Protein 6DQP (pdb70)

GO terms:
  GO:0005515 protein binding (F, IPI)
  GO:0009970 cellular response to sulfate starvation (P, IEP)
  GO:0008752 FMN reductase [NAD(P)H] activity (F, IDA)
  GO:0042803 protein homodimerization activity (F, IDA)
  GO:1990202 FMN reductase complex (C, IDA)
  GO:0046306 alkanesulfonate catabolic process (P, IMP)
  GO:0006974 DNA damage response (P, IEP)
  GO:0046306 alkanesulfonate catabolic process (P, IDA)

Foldseek 3Di:
DEEEEEEQEPDPPDPSVLLVLVLVVVCVVVVYHYDYYYLVQFDVCCLVVVPLVTPSLVVVLVSLQPHQEYEYEAEADPQEGDVSNVSSLVNHDQQSQANHEYAYEYEEADVSRVNHQCRCVVSVVRNVHPHYDRGHYDYPVQFPDRNPNTDGHPVSVVVSVVSSVVNVVVSD/DEEEEEEQEPDPPDLSVQLVVVLCVVCVVVVYHYHYYYLVLFDVVCLVVVPLVTPSLVVVLVRLQVHQEYEYEAEQDPLEGDPSNVSSLVNHPQQSQANHEYAYEYEEADVSRVNHQCRCVVSVVRNRHPYYDRGHYAYPVQFPPSNDHTDGDPVSVVVSVVSSVVNVVVSVD

B-factor: mean 22.51, std 12.53, range [5.86, 95.38]

Structure (mmCIF, N/CA/C/O backbone):
data_6DQP
#
_entry.id   6DQP
#
_cell.length_a   40.918
_cell.length_b   41.812
_cell.length_c   182.256
_cell.angle_alpha   90.00
_cell.angle_beta   90.00
_cell.angle_gamma   90.00
#
_symmetry.space_group_name_H-M   'P 21 21 21'
#
loop_
_entity.id
_entity.type
_entity.pdbx_description
1 polymer 'FMN reductase (NADPH)'
2 non-polymer GLYCEROL
3 water water
#
loop_
_atom_site.group_PDB
_atom_site.id
_atom_site.type_symbol
_atom_site.label_atom_id
_atom_site.label_alt_id
_atom_site.label_comp_id
_atom_site.label_asym_id
_atom_site.label_entity_id
_atom_site.label_seq_id
_atom_site.pdbx_PDB_ins_code
_atom_site.Cartn_x
_atom_site.Cartn_y
_atom_site.Cartn_z
_atom_site.occupancy
_atom_site.B_iso_or_equiv
_atom_site.auth_seq_id
_atom_site.auth_comp_id
_atom_site.auth_asym_id
_atom_site.auth_atom_id
_atom_site.pdbx_PDB_model_num
ATOM 1 N N . MET A 1 1 ? 5.374 6.784 -47.244 1.00 22.81 0 MET A N 1
ATOM 2 C CA . MET A 1 1 ? 5.835 5.639 -46.415 1.00 30.73 0 MET A CA 1
ATOM 3 C C . MET A 1 1 ? 6.318 6.175 -45.078 1.00 23.39 0 MET A C 1
ATOM 4 O O . MET A 1 1 ? 6.932 7.238 -45.033 1.00 19.54 0 MET A O 1
ATOM 20 N N . ARG A 1 2 ? 6.033 5.446 -43.994 1.00 19.28 1 ARG A N 1
ATOM 21 C CA . ARG A 1 2 ? 6.458 5.836 -42.654 1.00 18.95 1 ARG A CA 1
ATOM 22 C C . ARG A 1 2 ? 7.247 4.699 -42.009 1.00 14.49 1 ARG A C 1
ATOM 23 O O . ARG A 1 2 ? 6.843 3.535 -42.075 1.00 14.79 1 ARG A O 1
ATOM 44 N N . VAL A 1 3 ? 8.360 5.057 -41.366 1.00 16.02 2 VAL A N 1
ATOM 45 C CA . VAL A 1 3 ? 9.237 4.095 -40.702 1.00 14.63 2 VAL A CA 1
ATOM 46 C C . VAL A 1 3 ? 9.512 4.575 -39.277 1.00 13.02 2 VAL A C 1
ATOM 47 O O . VAL A 1 3 ? 9.766 5.764 -39.039 1.00 13.52 2 VAL A O 1
ATOM 60 N N . ILE A 1 4 ? 9.466 3.640 -38.330 1.00 11.98 3 ILE A N 1
ATOM 61 C CA . ILE A 1 4 ? 9.907 3.872 -36.969 1.00 12.33 3 ILE A CA 1
ATOM 62 C C . ILE A 1 4 ? 11.323 3.344 -36.842 1.00 11.67 3 ILE A C 1
ATOM 63 O O . ILE A 1 4 ? 11.597 2.221 -37.274 1.00 11.86 3 ILE A O 1
ATOM 79 N N . THR A 1 5 ? 12.211 4.112 -36.225 1.00 12.07 4 THR A N 1
ATOM 80 C CA . THR A 1 5 ? 13.494 3.575 -35.785 1.00 11.37 4 THR A CA 1
ATOM 81 C C . THR A 1 5 ? 13.511 3.516 -34.262 1.00 11.21 4 THR A C 1
ATOM 82 O O . THR A 1 5 ? 13.000 4.415 -33.590 1.00 11.80 4 THR A O 1
ATOM 93 N N . LEU A 1 6 ? 14.087 2.442 -33.718 1.00 10.13 5 LEU A N 1
ATOM 94 C CA . LEU A 1 6 ? 14.058 2.202 -32.280 1.00 11.38 5 LEU A CA 1
ATOM 95 C C . LEU A 1 6 ? 15.432 1.722 -31.849 1.00 10.75 5 LEU A C 1
ATOM 96 O O . LEU A 1 6 ? 15.861 0.621 -32.224 1.00 10.18 5 LEU A O 1
ATOM 112 N N . ALA A 1 7 ? 16.106 2.545 -31.070 1.00 9.21 6 ALA A N 1
ATOM 113 C CA . ALA A 1 7 ? 17.375 2.186 -30.457 1.00 10.52 6 ALA A CA 1
ATOM 114 C C . ALA A 1 7 ? 17.108 1.457 -29.148 1.00 11.22 6 ALA A C 1
ATOM 115 O O . ALA A 1 7 ? 16.375 1.953 -28.288 1.00 14.14 6 ALA A O 1
ATOM 122 N N . GLY A 1 8 ? 17.748 0.306 -28.985 1.00 11.22 7 GLY A N 1
ATOM 123 C CA . GLY A 1 8 ? 17.534 -0.574 -27.837 1.00 11.62 7 GLY A CA 1
ATOM 124 C C . GLY A 1 8 ? 18.715 -0.643 -26.887 1.00 10.68 7 GLY A C 1
ATOM 125 O O . GLY A 1 8 ? 18.825 -1.560 -26.055 1.00 14.78 7 GLY A O 1
ATOM 129 N N . SER A 1 9 ? 19.576 0.325 -26.925 1.00 10.24 8 SER A N 1
ATOM 130 C CA A SER A 1 9 ? 20.709 0.336 -26.014 0.34 10.42 8 SER A CA 1
ATOM 131 C CA B SER A 1 9 ? 20.710 0.338 -26.012 0.66 10.42 8 SER A CA 1
ATOM 132 C C . SER A 1 9 ? 20.342 1.000 -24.692 1.00 11.16 8 SER A C 1
ATOM 133 O O . SER A 1 9 ? 19.588 1.974 -24.666 1.00 11.82 8 SER A O 1
ATOM 146 N N . PRO A 1 10 ? 20.905 0.510 -23.588 1.00 12.01 9 PRO A N 1
ATOM 147 C CA . PRO A 1 10 ? 20.720 1.202 -22.304 1.00 12.72 9 PRO A CA 1
ATOM 148 C C . PRO A 1 10 ? 21.325 2.583 -22.266 1.00 15.06 9 PRO A C 1
ATOM 149 O O . PRO A 1 10 ? 20.951 3.373 -21.391 1.00 15.71 9 PRO A O 1
ATOM 160 N N . ARG A 1 11 ? 22.309 2.873 -23.116 1.00 14.38 10 ARG A N 1
ATOM 161 C CA . ARG A 1 11 ? 22.984 4.160 -23.113 1.00 18.18 10 ARG A CA 1
ATOM 162 C C . ARG A 1 11 ? 22.643 4.950 -24.364 1.00 19.25 10 ARG A C 1
ATOM 163 O O . ARG A 1 11 ? 22.300 4.378 -25.400 1.00 16.86 10 ARG A O 1
ATOM 184 N N . PHE A 1 12 ? 22.740 6.277 -24.258 1.00 18.58 11 PHE A N 1
ATOM 185 C CA . PHE A 1 12 ? 22.574 7.149 -25.419 1.00 17.26 11 PHE A CA 1
ATOM 186 C C . 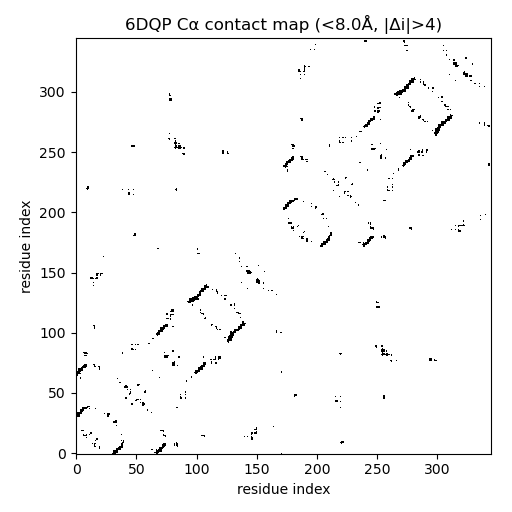PHE A 1 12 ? 23.645 8.222 -25.312 1.00 23.03 11 PHE A C 1
ATOM 187 O O . PHE A 1 12 ? 23.799 8.829 -24.239 1.00 23.36 11 PHE A O 1
ATOM 204 N N . PRO A 1 13 ? 24.415 8.478 -26.382 1.00 21.71 12 PRO A N 1
ATOM 205 C CA . PRO A 1 13 ? 24.393 7.772 -27.659 1.00 19.74 12 PRO A CA 1
ATOM 206 C C . PRO A 1 13 ? 24.991 6.382 -27.528 1.00 18.67 12 PRO A C 1
ATOM 207 O O . PRO A 1 13 ? 25.619 6.040 -26.526 1.00 16.93 12 PRO A O 1
ATOM 218 N N . SER A 1 14 ? 24.780 5.578 -28.563 1.00 13.67 13 SER A N 1
ATOM 219 C CA . SER A 1 14 ? 25.227 4.198 -28.594 1.00 14.93 13 SER A CA 1
ATOM 220 C C . SER A 1 14 ? 25.604 3.848 -30.020 1.00 16.31 13 SER A C 1
ATOM 221 O O . SER A 1 14 ? 25.257 4.557 -30.965 1.00 14.18 13 SER A O 1
ATOM 229 N N . ARG A 1 15 ? 26.267 2.708 -30.175 1.00 15.18 14 ARG A N 1
ATOM 230 C CA . ARG A 1 15 ? 26.494 2.211 -31.522 1.00 13.07 14 ARG A CA 1
ATOM 231 C C . ARG A 1 15 ? 25.168 1.956 -32.227 1.00 17.02 14 ARG A C 1
ATOM 232 O O . ARG A 1 15 ? 25.017 2.289 -33.407 1.00 16.23 14 ARG A O 1
ATOM 253 N N . SER A 1 16 ? 24.172 1.413 -31.508 1.00 14.81 15 SER A N 1
ATOM 254 C CA . SER A 1 16 ? 22.842 1.236 -32.090 1.00 13.91 15 SER A CA 1
ATOM 255 C C . SER A 1 16 ? 22.259 2.546 -32.597 1.00 16.29 15 SER A C 1
ATOM 256 O O . SER A 1 16 ? 21.697 2.596 -33.700 1.00 15.10 15 SER A O 1
ATOM 264 N N . SER A 1 17 ? 22.274 3.595 -31.767 1.00 14.52 16 SER A N 1
ATOM 265 C CA . SER A 1 17 ? 21.662 4.844 -32.203 1.00 16.28 16 SER A CA 1
ATOM 266 C C . SER A 1 17 ? 22.390 5.397 -33.420 1.00 16.50 16 SER A C 1
ATOM 267 O O . SER A 1 17 ? 21.762 6.030 -34.271 1.00 17.14 16 SER A O 1
ATOM 275 N N . SER A 1 18 ? 23.700 5.146 -33.531 1.00 14.71 17 SER A N 1
ATOM 276 C CA . SER A 1 18 ? 24.454 5.647 -34.673 1.00 13.71 17 SER A CA 1
ATOM 277 C C . SER A 1 18 ? 24.051 4.933 -35.955 1.00 13.92 17 SER A C 1
ATOM 278 O O . SER A 1 18 ? 23.917 5.562 -37.009 1.00 15.26 17 SER A O 1
ATOM 286 N N . LEU A 1 19 ? 23.844 3.624 -35.891 1.00 12.93 18 LEU A N 1
ATOM 287 C CA . LEU A 1 19 ? 23.334 2.885 -37.049 1.00 11.78 18 LEU A CA 1
ATOM 288 C C . LEU A 1 19 ? 22.008 3.472 -37.513 1.00 12.65 18 LEU A C 1
ATOM 289 O O . LEU A 1 19 ? 21.736 3.584 -38.722 1.00 12.24 18 LEU A O 1
ATOM 305 N N . LEU A 1 20 ? 21.129 3.786 -36.559 1.00 12.42 19 LEU A N 1
ATOM 306 C CA . LEU A 1 20 ? 19.807 4.282 -36.901 1.00 10.63 19 LEU A CA 1
ATOM 307 C C . LEU A 1 20 ? 19.852 5.723 -37.396 1.00 12.68 19 LEU A C 1
ATOM 308 O O . LEU A 1 20 ? 19.013 6.090 -38.219 1.00 14.51 19 LEU A O 1
ATOM 324 N N . GLU A 1 21 ? 20.813 6.526 -36.924 1.00 12.15 20 GLU A N 1
ATOM 325 C CA . GLU A 1 21 ? 20.969 7.868 -37.478 1.00 13.58 20 GLU A CA 1
ATOM 326 C C . GLU A 1 21 ? 21.415 7.794 -38.930 1.00 13.48 20 GLU A C 1
ATOM 327 O O . GLU A 1 21 ? 20.909 8.541 -39.777 1.00 14.93 20 GLU A O 1
ATOM 339 N N . TYR A 1 22 ? 22.344 6.883 -39.236 1.00 14.68 21 TYR A N 1
ATOM 340 C CA . TYR A 1 22 ? 22.721 6.647 -40.630 1.00 16.78 21 TYR A CA 1
ATOM 341 C C . TYR A 1 22 ? 21.501 6.266 -41.458 1.00 13.32 21 TYR A C 1
ATOM 342 O O . TYR A 1 22 ? 21.289 6.779 -42.564 1.00 13.72 21 TYR A O 1
ATOM 360 N N . ALA A 1 23 ? 20.665 5.374 -40.927 1.00 12.89 22 ALA A N 1
ATOM 361 C CA . ALA A 1 23 ? 19.471 4.968 -41.651 1.00 11.68 22 ALA A CA 1
ATOM 362 C C . ALA A 1 23 ? 18.539 6.155 -41.858 1.00 13.11 22 ALA A C 1
ATOM 363 O O . ALA A 1 23 ? 17.889 6.263 -42.897 1.00 12.22 22 ALA A O 1
ATOM 370 N N . ARG A 1 24 ? 18.426 7.021 -40.854 1.00 12.89 23 ARG A N 1
ATOM 371 C CA . ARG A 1 24 ? 17.564 8.195 -40.961 1.00 12.90 23 ARG A CA 1
ATOM 372 C C . ARG A 1 24 ? 18.047 9.154 -42.040 1.00 13.98 23 ARG A C 1
ATOM 373 O O . ARG A 1 24 ? 17.229 9.714 -42.779 1.00 17.91 23 ARG A O 1
ATOM 394 N N . GLU A 1 25 ? 19.361 9.353 -42.151 1.00 12.67 24 GLU A N 1
ATOM 395 C CA . GLU A 1 25 ? 19.886 10.177 -43.245 1.00 14.78 24 GLU A CA 1
ATOM 396 C C . GLU A 1 25 ? 19.430 9.635 -44.599 1.00 12.62 24 GLU A C 1
ATOM 397 O O . GLU A 1 25 ? 18.972 10.384 -45.476 1.00 15.96 24 GLU A O 1
ATOM 409 N N . LYS A 1 26 ? 19.569 8.325 -44.807 1.00 12.17 25 LYS A N 1
ATOM 410 C CA . LYS A 1 26 ? 19.177 7.715 -46.074 1.00 10.97 25 LYS A CA 1
ATOM 411 C C . LYS A 1 26 ? 17.686 7.866 -46.332 1.00 14.57 25 LYS A C 1
ATOM 412 O O . LYS A 1 26 ? 17.255 8.202 -47.440 1.00 14.79 25 LYS A O 1
ATOM 431 N N . LEU A 1 27 ? 16.864 7.543 -45.323 1.00 15.73 26 LEU A N 1
ATOM 432 C CA . LEU A 1 27 ? 15.421 7.610 -45.481 1.00 15.74 26 LEU A CA 1
ATOM 433 C C . LEU A 1 27 ? 14.930 9.045 -45.658 1.00 14.02 26 LEU A C 1
ATOM 434 O O . LEU A 1 27 ? 13.970 9.281 -46.409 1.00 18.88 26 LEU A O 1
ATOM 450 N N . ASN A 1 28 ? 15.581 10.013 -45.009 1.00 15.34 27 ASN A N 1
ATOM 451 C CA . ASN A 1 28 ? 15.290 11.414 -45.286 1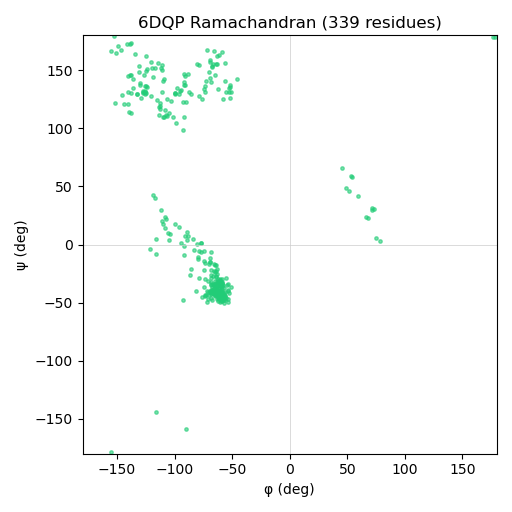.00 16.22 27 ASN A CA 1
ATOM 452 C C . ASN A 1 28 ? 15.466 11.707 -46.769 1.00 16.94 27 ASN A C 1
ATOM 453 O O . ASN A 1 28 ? 14.614 12.345 -47.396 1.00 18.43 27 ASN A O 1
ATOM 464 N N . GLY A 1 29 ? 16.543 11.203 -47.351 1.00 16.16 28 GLY A N 1
ATOM 465 C CA . GLY A 1 29 ? 16.791 11.441 -48.759 1.00 16.86 28 GLY A CA 1
ATOM 466 C C . GLY A 1 29 ? 15.757 10.808 -49.666 1.00 22.68 28 GLY A C 1
ATOM 467 O O . GLY A 1 29 ? 15.476 11.329 -50.749 1.00 15.03 28 GLY A O 1
ATOM 471 N N . LEU A 1 30 ? 15.190 9.669 -49.257 1.00 16.28 29 LEU A N 1
ATOM 472 C CA . LEU A 1 30 ? 14.202 8.943 -50.048 1.00 23.31 29 LEU A CA 1
ATOM 473 C C . LEU A 1 30 ? 12.771 9.402 -49.787 1.00 25.38 29 LEU A C 1
ATOM 474 O O . LEU A 1 30 ? 11.829 8.767 -50.276 1.00 16.99 29 LEU A O 1
ATOM 490 N N . ASP A 1 31 ? 12.587 10.477 -49.020 1.00 14.96 30 ASP A N 1
ATOM 491 C CA . ASP A 1 31 ? 11.271 11.022 -48.688 1.00 30.81 30 ASP A CA 1
ATOM 492 C C . ASP A 1 31 ? 10.404 9.990 -47.972 1.00 27.78 30 ASP A C 1
ATOM 493 O O . ASP A 1 31 ? 9.213 9.871 -48.232 1.00 24.91 30 ASP A O 1
ATOM 502 N N . VAL A 1 32 ? 11.009 9.245 -47.054 1.00 22.52 31 VAL A N 1
ATOM 503 C CA . VAL A 1 32 ? 10.287 8.385 -46.119 1.00 24.59 31 VAL A CA 1
ATOM 504 C C . VAL A 1 32 ? 10.188 9.125 -44.796 1.00 20.16 31 VAL A C 1
ATOM 505 O O . VAL A 1 32 ? 11.200 9.623 -44.292 1.00 19.29 31 VAL A O 1
ATOM 518 N N . GLU A 1 33 ? 8.985 9.188 -44.227 1.00 19.13 32 GLU A N 1
ATOM 519 C CA . GLU A 1 33 ? 8.799 9.835 -42.931 1.00 22.94 32 GLU A CA 1
ATOM 520 C C . GLU A 1 33 ? 9.361 8.941 -41.833 1.00 15.06 32 GLU A C 1
ATOM 521 O O . GLU A 1 33 ? 9.039 7.750 -41.781 1.00 17.66 32 GLU A O 1
ATOM 533 N N . VAL A 1 34 ? 10.172 9.506 -40.942 1.00 17.69 33 VAL A N 1
ATOM 534 C CA . VAL A 1 34 ? 10.834 8.712 -39.915 1.00 16.89 33 VAL A CA 1
ATOM 535 C C . VAL A 1 34 ? 10.512 9.273 -38.535 1.00 17.90 33 VAL A C 1
ATOM 536 O O . VAL A 1 34 ? 10.672 10.471 -38.283 1.00 20.16 33 VAL A O 1
ATOM 549 N N . TYR A 1 35 ? 10.091 8.389 -37.644 1.00 17.22 34 TYR A N 1
ATOM 550 C CA . TYR A 1 35 ? 9.881 8.688 -36.240 1.00 16.06 34 TYR A CA 1
ATOM 551 C C . TYR A 1 35 ? 10.915 7.901 -35.457 1.00 16.00 34 TYR A C 1
ATOM 552 O O . TYR A 1 35 ? 10.942 6.666 -35.545 1.00 16.00 34 TYR A O 1
ATOM 570 N N . HIS A 1 36 ? 11.780 8.601 -34.736 1.00 14.67 35 HIS A N 1
ATOM 571 C CA . HIS A 1 36 ? 12.922 7.978 -34.086 1.00 14.12 35 HIS A CA 1
ATOM 572 C C . HIS A 1 36 ? 12.764 7.989 -32.578 1.00 17.15 35 HIS A C 1
ATOM 573 O O . HIS A 1 36 ? 12.458 9.022 -31.981 1.00 16.29 35 HIS A O 1
ATOM 587 N N . TRP A 1 37 ? 12.989 6.828 -31.983 1.00 10.41 36 TRP A N 1
ATOM 588 C CA . TRP A 1 37 ? 12.795 6.564 -30.566 1.00 12.86 36 TRP A CA 1
ATOM 589 C C . TRP A 1 37 ? 14.029 5.888 -30.002 1.00 11.95 36 TRP A C 1
ATOM 590 O O . TRP A 1 37 ? 14.696 5.085 -30.674 1.00 11.80 36 TRP A O 1
ATOM 611 N N . ASN A 1 38 ? 14.289 6.169 -28.735 1.00 11.92 37 ASN A N 1
ATOM 612 C CA . ASN A 1 38 ? 15.263 5.405 -27.984 1.00 12.19 37 ASN A CA 1
ATOM 613 C C . ASN A 1 38 ? 14.714 5.149 -26.590 1.00 12.52 37 ASN A C 1
ATOM 614 O O . ASN A 1 38 ? 13.643 5.629 -26.224 1.00 11.36 37 ASN A O 1
ATOM 625 N N . LEU A 1 39 ? 15.430 4.335 -25.810 1.00 12.15 38 LEU A N 1
ATOM 626 C CA . LEU A 1 39 ? 14.879 3.933 -24.516 1.00 14.52 38 LEU A CA 1
ATOM 627 C C . LEU A 1 39 ? 14.924 5.069 -23.509 1.00 12.78 38 LEU A C 1
ATOM 628 O O . LEU A 1 39 ? 14.210 5.030 -22.490 1.00 14.53 38 LEU A O 1
ATOM 644 N N . GLN A 1 40 ? 15.706 6.102 -23.785 1.00 12.10 39 GLN A N 1
ATOM 645 C CA . GLN A 1 40 ? 15.788 7.269 -22.925 1.00 12.33 39 GLN A CA 1
ATOM 646 C C . GLN A 1 40 ? 14.574 8.174 -23.121 1.00 14.24 39 GLN A C 1
ATOM 647 O O . GLN A 1 40 ? 14.366 9.107 -22.344 1.00 16.29 39 GLN A O 1
ATOM 661 N N . ASN A 1 41 ? 13.720 7.856 -24.105 1.00 12.06 40 ASN A N 1
ATOM 662 C CA . ASN A 1 41 ? 12.459 8.555 -24.294 1.00 13.11 40 ASN A CA 1
ATOM 663 C C . ASN A 1 41 ? 11.324 8.047 -23.401 1.00 14.84 40 ASN A C 1
ATOM 664 O O . ASN A 1 41 ? 10.227 8.636 -23.404 1.00 19.17 40 ASN A O 1
ATOM 675 N N . PHE A 1 42 ? 11.541 6.991 -22.629 1.00 13.34 41 PHE A N 1
ATOM 676 C CA . PHE A 1 42 ? 10.512 6.417 -21.785 1.00 12.42 41 PHE A CA 1
ATOM 677 C C . PHE A 1 42 ? 10.901 6.601 -20.325 1.00 13.86 41 PHE A C 1
ATOM 678 O O . PHE A 1 42 ? 12.076 6.742 -19.991 1.00 15.80 41 PHE A O 1
ATOM 695 N N . ALA A 1 43 ? 9.907 6.588 -19.454 1.00 13.30 42 ALA A N 1
ATOM 696 C CA . ALA A 1 43 ? 10.197 6.528 -18.026 1.00 12.33 42 ALA A CA 1
ATOM 697 C C . ALA A 1 43 ? 10.602 5.110 -17.666 1.00 11.52 42 ALA A C 1
ATOM 698 O O . ALA A 1 43 ? 9.841 4.163 -17.944 1.00 13.56 42 ALA A O 1
ATOM 705 N N . PRO A 1 44 ? 11.763 4.896 -17.051 1.00 13.45 43 PRO A N 1
ATOM 706 C CA . PRO A 1 44 ? 12.179 3.516 -16.763 1.00 11.40 43 PRO A CA 1
ATOM 707 C C . PRO A 1 44 ? 11.218 2.769 -15.847 1.00 13.55 43 PRO A C 1
ATOM 708 O O . PRO A 1 44 ? 11.091 1.527 -15.947 1.00 13.17 43 PRO A O 1
ATOM 719 N N . GLU A 1 45 ? 10.537 3.477 -14.947 1.00 14.49 44 GLU A N 1
ATOM 720 C CA . GLU A 1 45 ? 9.593 2.821 -14.058 1.00 13.04 44 GLU A CA 1
ATOM 721 C C . GLU A 1 45 ? 8.440 2.230 -14.853 1.00 16.54 44 GLU A C 1
ATOM 722 O O . GLU A 1 45 ? 7.940 1.149 -14.537 1.00 15.82 44 GLU A O 1
ATOM 734 N N . ASP A 1 46 ? 8.007 2.915 -15.895 1.00 14.39 45 ASP A N 1
ATOM 735 C CA . ASP A 1 46 ? 6.923 2.369 -16.693 1.00 14.36 45 ASP A CA 1
ATOM 736 C C . ASP A 1 46 ? 7.351 1.107 -17.435 1.00 13.45 45 ASP A C 1
ATOM 737 O O . ASP A 1 46 ? 6.537 0.198 -17.622 1.00 15.15 45 ASP A O 1
ATOM 746 N N . LEU A 1 47 ? 8.604 1.043 -17.909 1.00 10.88 46 LEU A N 1
ATOM 747 C CA . LEU A 1 47 ? 9.033 -0.137 -18.651 1.00 13.31 46 LEU A CA 1
ATOM 748 C C . LEU A 1 47 ? 9.298 -1.301 -17.709 1.00 14.69 46 LEU A C 1
ATOM 749 O O . LEU A 1 47 ? 8.863 -2.429 -17.966 1.00 14.44 46 LEU A O 1
ATOM 765 N N . LEU A 1 48 ? 10.003 -1.056 -16.606 1.00 11.78 47 LEU A N 1
ATOM 766 C CA . LEU A 1 48 ? 10.352 -2.162 -15.718 1.00 12.71 47 LEU A CA 1
ATOM 767 C C . LEU A 1 48 ? 9.154 -2.705 -14.959 1.00 17.21 47 LEU A C 1
ATOM 768 O O . LEU A 1 48 ? 9.137 -3.903 -14.640 1.00 15.80 47 LEU A O 1
ATOM 784 N N . TYR A 1 49 ? 8.165 -1.872 -14.645 1.00 13.59 48 TYR A N 1
ATOM 785 C CA . TYR A 1 49 ? 7.019 -2.303 -13.859 1.00 14.86 48 TYR A CA 1
ATOM 786 C C . TYR A 1 49 ? 5.752 -2.399 -14.710 1.00 13.98 48 TYR A C 1
ATOM 787 O O . TYR A 1 49 ? 4.651 -2.578 -14.168 1.00 18.87 48 TYR A O 1
ATOM 805 N N . ALA A 1 50 ? 5.914 -2.377 -16.034 1.00 13.61 49 ALA A N 1
ATOM 806 C CA . ALA A 1 50 ? 4.861 -2.669 -17.015 1.00 17.19 49 ALA A CA 1
ATOM 807 C C . ALA A 1 50 ? 3.617 -1.813 -16.782 1.00 22.34 49 ALA A C 1
ATOM 808 O O . ALA A 1 50 ? 2.506 -2.306 -16.560 1.00 22.82 49 ALA A O 1
ATOM 815 N N . ARG A 1 51 ? 3.826 -0.502 -16.842 1.00 21.20 50 ARG A N 1
ATOM 816 C CA . ARG A 1 51 ? 2.770 0.496 -16.624 1.00 24.84 50 ARG A CA 1
ATOM 817 C C . ARG A 1 51 ? 2.281 0.944 -17.998 1.00 31.91 50 ARG A C 1
ATOM 818 O O . ARG A 1 51 ? 2.970 1.686 -18.704 1.00 29.37 50 ARG A O 1
ATOM 839 N N . PHE A 1 52 ? 1.100 0.451 -18.382 1.00 37.17 51 PHE A N 1
ATOM 840 C CA . PHE A 1 52 ? 0.557 0.619 -19.723 1.00 34.01 51 PHE A CA 1
ATOM 841 C C . PHE A 1 52 ? -0.078 1.981 -19.943 1.00 38.83 51 PHE A C 1
ATOM 842 O O . PHE A 1 52 ? -0.361 2.329 -21.095 1.00 39.17 51 PHE A O 1
ATOM 859 N N . ASP A 1 53 ? -0.307 2.750 -18.882 1.00 43.56 52 ASP A N 1
ATOM 860 C CA . ASP A 1 53 ? -0.761 4.128 -19.008 1.00 45.69 52 ASP A CA 1
ATOM 861 C C . ASP A 1 53 ? 0.364 5.072 -19.391 1.00 46.90 52 ASP A C 1
ATOM 862 O O . ASP A 1 53 ? 0.134 6.280 -19.497 1.00 41.70 52 ASP A O 1
ATOM 871 N N . SER A 1 54 ? 1.565 4.551 -19.592 1.00 43.48 53 SER A N 1
ATOM 872 C CA . SER A 1 54 ? 2.705 5.391 -19.907 1.00 33.98 53 SER A CA 1
ATOM 873 C C . SER A 1 54 ? 2.368 6.300 -21.085 1.00 34.07 53 SER A C 1
ATOM 874 O O . SER A 1 54 ? 1.961 5.801 -22.139 1.00 27.94 53 SER A O 1
ATOM 882 N N . PRO A 1 55 ? 2.532 7.624 -20.955 1.00 26.46 54 PRO A N 1
ATOM 883 C CA . PRO A 1 55 ? 2.235 8.501 -22.103 1.00 29.26 54 PRO A CA 1
ATOM 884 C C . PRO A 1 55 ? 3.142 8.265 -23.296 1.00 30.40 54 PRO A C 1
ATOM 885 O O . PRO A 1 55 ? 2.682 8.308 -24.449 1.00 26.50 54 PRO A O 1
ATOM 896 N N . ALA A 1 56 ? 4.444 8.100 -23.047 1.00 27.66 55 ALA A N 1
ATOM 897 C CA . ALA A 1 56 ? 5.381 7.859 -24.136 1.00 24.46 55 ALA A CA 1
ATOM 898 C C . ALA A 1 56 ? 5.047 6.562 -24.842 1.00 22.95 55 ALA A C 1
ATOM 899 O O . ALA A 1 56 ? 5.190 6.461 -26.068 1.00 19.66 55 ALA A O 1
ATOM 906 N N . LEU A 1 57 ? 4.624 5.545 -24.078 1.00 22.32 56 LEU A N 1
ATOM 907 C CA . LEU A 1 57 ? 4.195 4.288 -24.681 1.00 19.43 56 LEU A CA 1
ATOM 908 C C . LEU A 1 57 ? 2.994 4.515 -25.581 1.00 22.50 56 LEU A C 1
ATOM 909 O O . LEU A 1 57 ? 2.921 3.971 -26.687 1.00 19.84 56 LEU A O 1
ATOM 925 N N . LYS A 1 58 ? 2.050 5.345 -25.143 1.00 22.71 57 LYS A N 1
ATOM 926 C CA . LYS A 1 58 ? 0.878 5.580 -25.972 1.00 21.16 57 LYS A CA 1
ATOM 927 C C . LYS A 1 58 ? 1.287 6.221 -27.291 1.00 20.93 57 LYS A C 1
ATOM 928 O O . LYS A 1 58 ? 0.858 5.782 -28.362 1.00 22.00 57 LYS A O 1
ATOM 947 N N . THR A 1 59 ? 2.147 7.246 -27.232 1.00 20.67 58 THR A N 1
ATOM 948 C CA . THR A 1 59 ? 2.591 7.928 -28.441 1.00 18.98 58 THR A CA 1
ATOM 949 C C . THR A 1 59 ? 3.371 6.983 -29.345 1.00 18.78 58 THR A C 1
ATOM 950 O O . THR A 1 59 ? 3.173 6.962 -30.562 1.00 18.07 58 THR A O 1
ATOM 961 N N . PHE A 1 60 ? 4.257 6.185 -28.763 1.00 16.27 59 PHE A N 1
ATOM 962 C CA . PHE A 1 60 ? 5.044 5.266 -29.572 1.00 15.38 59 PHE A CA 1
ATOM 963 C C . PHE A 1 60 ? 4.144 4.262 -30.267 1.00 16.40 59 PHE A C 1
ATOM 964 O O . PHE A 1 60 ? 4.310 3.985 -31.460 1.00 16.28 59 PHE A O 1
ATOM 981 N N . THR A 1 61 ? 3.174 3.703 -29.535 1.00 16.94 60 THR A N 1
ATOM 982 C CA A THR A 1 61 ? 2.290 2.701 -30.122 0.61 18.62 60 THR A CA 1
ATOM 983 C CA B THR A 1 61 ? 2.288 2.701 -30.119 0.39 18.62 60 THR A CA 1
ATOM 984 C C . THR A 1 61 ? 1.439 3.305 -31.234 1.00 18.33 60 THR A C 1
ATOM 985 O O . THR A 1 61 ? 1.198 2.658 -32.261 1.00 22.64 60 THR A O 1
ATOM 1004 N N . GLU A 1 62 ? 0.988 4.553 -31.059 1.00 19.15 61 GLU A N 1
ATOM 1005 C CA . GLU A 1 62 ? 0.211 5.213 -32.107 1.00 21.54 61 GLU A CA 1
ATOM 1006 C C . GLU A 1 62 ? 1.056 5.487 -33.343 1.00 26.20 61 GLU A C 1
ATOM 1007 O O . GLU A 1 62 ? 0.570 5.356 -34.473 1.00 22.98 61 GLU A O 1
ATOM 1019 N N . GLN A 1 63 ? 2.315 5.888 -33.154 1.00 17.97 62 GLN A N 1
ATOM 1020 C CA . GLN A 1 63 ? 3.201 6.096 -34.298 1.00 18.08 62 GLN A CA 1
ATOM 1021 C C . GLN A 1 63 ? 3.537 4.778 -34.984 1.00 19.95 62 GLN A C 1
ATOM 1022 O O . GLN A 1 63 ? 3.575 4.709 -36.222 1.00 20.70 62 GLN A O 1
ATOM 1036 N N . LEU A 1 64 ? 3.773 3.728 -34.203 1.00 17.19 63 LEU A N 1
ATOM 1037 C CA . LEU A 1 64 ? 4.042 2.412 -34.767 1.00 19.14 63 LEU A CA 1
ATOM 1038 C C . LEU A 1 64 ? 2.846 1.902 -35.558 1.00 21.75 63 LEU A C 1
ATOM 1039 O O . LEU A 1 64 ? 3.003 1.287 -36.625 1.00 21.10 63 LEU A O 1
ATOM 1055 N N . GLN A 1 65 ? 1.637 2.144 -35.043 1.00 21.38 64 GLN A N 1
ATOM 1056 C CA . GLN A 1 65 ? 0.426 1.720 -35.739 1.00 22.30 64 GLN A CA 1
ATOM 1057 C C . GLN A 1 65 ? 0.385 2.236 -37.170 1.00 21.83 64 GLN A C 1
ATOM 1058 O O . GLN A 1 65 ? -0.048 1.522 -38.080 1.00 26.21 64 GLN A O 1
ATOM 1072 N N . GLN A 1 66 ? 0.806 3.474 -37.393 1.00 20.52 65 GLN A N 1
ATOM 1073 C CA . GLN A 1 66 ? 0.746 4.068 -38.720 1.00 25.34 65 GLN A CA 1
ATOM 1074 C C . GLN A 1 66 ? 1.999 3.812 -39.545 1.00 23.16 65 GLN A C 1
ATOM 1075 O O . GLN A 1 66 ? 2.098 4.304 -40.676 1.00 23.37 65 GLN A O 1
ATOM 1089 N N . ALA A 1 67 ? 2.941 3.040 -39.031 1.00 20.68 66 ALA A N 1
ATOM 1090 C CA . ALA A 1 67 ? 4.203 2.827 -39.718 1.00 16.94 66 ALA A CA 1
ATOM 1091 C C . ALA A 1 67 ? 4.138 1.621 -40.623 1.00 16.95 66 ALA A C 1
ATOM 1092 O O . ALA A 1 67 ? 3.506 0.613 -40.306 1.00 21.08 66 ALA A O 1
ATOM 1099 N N . ASP A 1 68 ? 4.830 1.727 -41.745 1.00 16.42 67 ASP A N 1
ATOM 1100 C CA . ASP A 1 68 ? 4.982 0.617 -42.658 1.00 15.47 67 ASP A CA 1
ATOM 1101 C C . ASP A 1 68 ? 6.147 -0.282 -42.301 1.00 16.36 67 ASP A C 1
ATOM 1102 O O . ASP A 1 68 ? 6.139 -1.466 -42.646 1.00 16.58 67 ASP A O 1
ATOM 1111 N N . GLY A 1 69 ? 7.154 0.259 -41.626 1.00 14.79 68 GLY A N 1
ATOM 1112 C CA . GLY A 1 69 ? 8.294 -0.553 -41.253 1.00 13.08 68 GLY A CA 1
ATOM 1113 C C . GLY A 1 69 ? 8.939 -0.064 -39.984 1.00 10.82 68 GLY A C 1
ATOM 1114 O O . GLY A 1 69 ? 8.650 1.033 -39.486 1.00 12.84 68 GLY A O 1
ATOM 1118 N N . LEU A 1 70 ? 9.768 -0.949 -39.435 1.00 11.24 69 LEU A N 1
ATOM 1119 C CA . LEU A 1 70 ? 10.488 -0.761 -38.183 1.00 9.86 69 LEU A CA 1
ATOM 1120 C C . LEU A 1 70 ? 11.934 -1.150 -38.419 1.00 10.60 69 LEU A C 1
ATOM 1121 O O . LEU A 1 70 ? 12.206 -2.233 -38.953 1.00 12.96 69 LEU A O 1
ATOM 1137 N N . ILE A 1 71 ? 12.865 -0.275 -38.033 1.00 11.11 70 ILE A N 1
ATOM 1138 C CA . ILE A 1 71 ? 14.274 -0.626 -37.954 1.00 10.70 70 ILE A CA 1
ATOM 1139 C C . ILE A 1 71 ? 14.619 -0.597 -36.475 1.00 9.25 70 ILE A C 1
ATOM 1140 O O . ILE A 1 71 ? 14.422 0.422 -35.816 1.00 10.54 70 ILE A O 1
ATOM 1156 N N . VAL A 1 72 ? 15.090 -1.706 -35.946 1.00 10.19 71 VAL A N 1
ATOM 1157 C CA . VAL A 1 72 ? 15.342 -1.821 -34.514 1.00 9.94 71 VAL A CA 1
ATOM 1158 C C . VAL A 1 72 ? 16.763 -2.300 -34.316 1.00 10.65 71 VAL A C 1
ATOM 1159 O O . VAL A 1 72 ? 17.208 -3.226 -35.007 1.00 12.08 71 VAL A O 1
ATOM 1172 N N . ALA A 1 73 ? 17.505 -1.608 -33.458 1.00 10.32 72 ALA A N 1
ATOM 1173 C CA . ALA A 1 73 ? 18.911 -1.905 -33.217 1.00 11.40 72 ALA A CA 1
ATOM 1174 C C . ALA A 1 73 ? 19.149 -2.155 -31.745 1.00 10.83 72 ALA A C 1
ATOM 1175 O O . ALA A 1 73 ? 18.642 -1.406 -30.910 1.00 13.75 72 ALA A O 1
ATOM 1182 N N . THR A 1 74 ? 19.912 -3.201 -31.435 1.00 11.68 73 THR A N 1
ATOM 1183 C CA . THR A 1 74 ? 20.233 -3.547 -30.059 1.00 10.60 73 THR A CA 1
ATOM 1184 C C . THR A 1 74 ? 21.689 -3.963 -29.957 1.00 10.78 73 THR A C 1
ATOM 1185 O O . THR A 1 74 ? 22.212 -4.646 -30.855 1.00 10.62 73 THR A O 1
ATOM 1196 N N . PRO A 1 75 ? 22.350 -3.651 -28.843 1.00 9.72 74 PRO A N 1
ATOM 1197 C CA . PRO A 1 75 ? 23.560 -4.389 -28.487 1.00 9.85 74 PRO A CA 1
ATOM 1198 C C . PRO A 1 75 ? 23.200 -5.822 -28.126 1.00 11.80 74 PRO A C 1
ATOM 1199 O O . PRO A 1 75 ? 22.093 -6.119 -27.678 1.00 11.90 74 PRO A O 1
ATOM 1210 N N . VAL A 1 76 ? 24.147 -6.714 -28.329 1.00 12.48 75 VAL A N 1
ATOM 1211 C CA . VAL A 1 76 ? 24.013 -8.094 -27.892 1.00 11.27 75 VAL A CA 1
ATOM 1212 C C . VAL A 1 76 ? 24.567 -8.219 -26.489 1.00 11.38 75 VAL A C 1
ATOM 1213 O O . VAL A 1 76 ? 25.737 -7.896 -26.250 1.00 14.84 75 VAL A O 1
ATOM 1226 N N . TYR A 1 77 ? 23.719 -8.692 -25.568 1.00 11.27 76 TYR A N 1
ATOM 1227 C CA . TYR A 1 77 ? 24.093 -8.986 -24.191 1.00 13.29 76 TYR A CA 1
ATOM 1228 C C . TYR A 1 77 ? 23.675 -10.407 -23.863 1.00 10.88 76 TYR A C 1
ATOM 1229 O O . TYR A 1 77 ? 22.542 -10.804 -24.126 1.00 11.61 76 TYR A O 1
ATOM 1247 N N . LYS A 1 78 ? 24.597 -11.167 -23.285 1.00 13.64 77 LYS A N 1
ATOM 1248 C CA . LYS A 1 78 ? 24.312 -12.531 -22.817 1.00 12.97 77 LYS A CA 1
ATOM 1249 C C . LYS A 1 78 ? 23.606 -13.352 -23.890 1.00 13.40 77 LYS A C 1
ATOM 1250 O O . LYS A 1 78 ? 22.584 -14.001 -23.652 1.00 15.13 77 LYS A O 1
ATOM 1269 N N . ALA A 1 79 ? 24.166 -13.308 -25.102 1.00 14.79 78 ALA A N 1
ATOM 1270 C CA . ALA A 1 79 ? 23.743 -14.137 -26.226 1.00 15.77 78 ALA A CA 1
ATOM 1271 C C . ALA A 1 79 ? 22.357 -13.784 -26.747 1.00 13.18 78 ALA A C 1
ATOM 1272 O O . ALA A 1 79 ? 21.697 -14.621 -27.390 1.00 16.21 78 ALA A O 1
ATOM 1279 N N . ALA A 1 80 ? 21.879 -12.558 -26.516 1.00 12.11 79 ALA A N 1
ATOM 1280 C CA . ALA A 1 80 ? 20.560 -12.179 -26.982 1.00 10.74 79 ALA A CA 1
ATOM 1281 C C . ALA A 1 80 ? 20.484 -10.666 -27.156 1.00 10.62 79 ALA A C 1
ATOM 1282 O O . ALA A 1 80 ? 21.455 -9.944 -26.928 1.00 11.88 79 ALA A O 1
ATOM 1289 N N . TYR A 1 81 ? 19.306 -10.199 -27.548 1.00 11.84 80 TYR A N 1
ATOM 1290 C CA . TYR A 1 81 ? 18.964 -8.776 -27.538 1.00 9.90 80 TYR A CA 1
ATOM 1291 C C . TYR A 1 81 ? 19.018 -8.232 -26.107 1.00 9.34 80 TYR A C 1
ATOM 1292 O O . TYR A 1 81 ? 18.984 -8.985 -25.128 1.00 11.44 80 TYR A O 1
ATOM 1310 N N . SER A 1 82 ? 19.083 -6.908 -25.974 1.00 8.94 81 SER A N 1
ATOM 1311 C CA . SER A 1 82 ? 19.133 -6.332 -24.641 1.00 10.11 81 SER A CA 1
ATOM 1312 C C . SER A 1 82 ? 17.808 -6.520 -23.918 1.00 9.05 81 SER A C 1
ATOM 1313 O O . SER A 1 82 ? 16.722 -6.431 -24.490 1.00 8.96 81 SER A O 1
ATOM 1321 N N . GLY A 1 83 ? 17.898 -6.759 -22.613 1.00 8.92 82 GLY A N 1
ATOM 1322 C CA . GLY A 1 83 ? 16.693 -6.756 -21.811 1.00 8.98 82 GLY A CA 1
ATOM 1323 C C . GLY A 1 83 ? 16.008 -5.411 -21.851 1.00 9.38 82 GLY A C 1
ATOM 1324 O O . GLY A 1 83 ? 14.781 -5.342 -21.857 1.00 9.20 82 GLY A O 1
ATOM 1328 N N . ALA A 1 84 ? 16.777 -4.328 -21.922 1.00 9.13 83 ALA A N 1
ATOM 1329 C CA . ALA A 1 84 ? 16.170 -3.006 -21.930 1.00 9.35 83 ALA A CA 1
ATOM 1330 C C . ALA A 1 84 ? 15.241 -2.824 -23.133 1.00 8.14 83 ALA A C 1
ATOM 1331 O O . ALA A 1 84 ? 14.104 -2.353 -22.986 1.00 9.19 83 ALA A O 1
ATOM 1338 N N . LEU A 1 85 ? 15.668 -3.268 -24.319 1.00 8.25 84 LEU A N 1
ATOM 1339 C CA . LEU A 1 85 ? 14.778 -3.245 -25.474 1.00 9.25 84 LEU A CA 1
ATOM 1340 C C . LEU A 1 85 ? 13.561 -4.119 -25.226 1.00 10.68 84 LEU A C 1
ATOM 1341 O O . LEU A 1 85 ? 12.429 -3.749 -25.560 1.00 9.71 84 LEU A O 1
ATOM 1357 N N . LYS A 1 86 ? 13.792 -5.333 -24.731 1.00 9.99 85 LYS A N 1
ATOM 1358 C CA . LYS A 1 86 ? 12.700 -6.276 -24.558 1.00 9.28 85 LYS A CA 1
ATOM 1359 C C . LYS A 1 86 ? 11.638 -5.747 -23.593 1.00 9.92 85 LYS A C 1
ATOM 1360 O O . LYS A 1 86 ? 10.453 -6.049 -23.779 1.00 10.44 85 LYS A O 1
ATOM 1379 N N . THR A 1 87 ? 12.014 -4.914 -22.602 1.00 9.15 86 THR A N 1
ATOM 1380 C CA . THR A 1 87 ? 10.998 -4.350 -21.709 1.00 8.74 86 THR A CA 1
ATOM 1381 C C . THR A 1 87 ? 9.977 -3.538 -22.495 1.00 12.00 86 THR A C 1
ATOM 1382 O O . THR A 1 87 ? 8.780 -3.564 -22.192 1.00 11.50 86 THR A O 1
ATOM 1393 N N . LEU A 1 88 ? 10.430 -2.799 -23.504 1.00 9.32 87 LEU A N 1
ATOM 1394 C CA . LEU A 1 88 ? 9.493 -2.024 -24.311 1.00 10.56 87 LEU A CA 1
ATOM 1395 C C . LEU A 1 88 ? 8.678 -2.931 -25.224 1.00 11.42 87 LEU A C 1
ATOM 1396 O O . LEU A 1 88 ? 7.453 -2.781 -25.329 1.00 14.49 87 LEU A O 1
ATOM 1412 N N . LEU A 1 89 ? 9.328 -3.906 -25.866 1.00 9.67 88 LEU A N 1
ATOM 1413 C CA . LEU A 1 89 ? 8.588 -4.786 -26.767 1.00 11.29 88 LEU A CA 1
ATOM 1414 C C . LEU A 1 89 ? 7.522 -5.563 -26.020 1.00 12.31 88 LEU A C 1
ATOM 1415 O O . LEU A 1 89 ? 6.446 -5.816 -26.565 1.00 13.46 88 LEU A O 1
ATOM 1431 N N . ASP A 1 90 ? 7.774 -5.887 -24.747 1.00 10.83 89 ASP A N 1
ATOM 1432 C CA . ASP A 1 90 ? 6.799 -6.626 -23.955 1.00 12.54 89 ASP A CA 1
ATOM 1433 C C . ASP A 1 90 ? 5.506 -5.853 -23.719 1.00 12.56 89 ASP A C 1
ATOM 1434 O O . ASP A 1 90 ? 4.473 -6.476 -23.441 1.00 15.80 89 ASP A O 1
ATOM 1443 N N . LEU A 1 91 ? 5.535 -4.525 -23.795 1.00 11.78 90 LEU A N 1
ATOM 1444 C CA . LEU A 1 91 ? 4.359 -3.694 -23.546 1.00 14.51 90 LEU A CA 1
ATOM 1445 C C . LEU A 1 91 ? 3.567 -3.380 -24.805 1.00 16.95 90 LEU A C 1
ATOM 1446 O O . LEU A 1 91 ? 2.553 -2.677 -24.728 1.00 19.14 90 LEU A O 1
ATOM 1462 N N . LEU A 1 92 ? 4.015 -3.836 -25.945 1.00 13.48 91 LEU A N 1
ATOM 1463 C CA . LEU A 1 92 ? 3.300 -3.556 -27.177 1.00 18.51 91 LEU A CA 1
ATOM 1464 C C . LEU A 1 92 ? 2.089 -4.473 -27.325 1.00 18.02 91 LEU A C 1
ATOM 1465 O O . LEU A 1 92 ? 2.062 -5.585 -26.786 1.00 19.36 91 LEU A O 1
ATOM 1481 N N . PRO A 1 93 ? 1.076 -4.033 -28.067 1.00 19.38 92 PRO A N 1
ATOM 1482 C CA . PRO A 1 93 ? -0.085 -4.893 -28.289 1.00 23.77 92 PRO A CA 1
ATOM 1483 C C . PRO A 1 93 ? 0.261 -6.168 -29.043 1.00 24.39 92 PRO A C 1
ATOM 1484 O O . PRO A 1 93 ? 1.277 -6.284 -29.736 1.00 21.19 92 PRO A O 1
ATOM 1495 N N . GLU A 1 94 ? -0.667 -7.120 -28.937 1.00 31.58 93 GLU A N 1
ATOM 1496 C CA . GLU A 1 94 ? -0.409 -8.514 -29.283 1.00 35.98 93 GLU A CA 1
ATOM 1497 C C . GLU A 1 94 ? 0.099 -8.685 -30.714 1.00 36.58 93 GLU A C 1
ATOM 1498 O O . GLU A 1 94 ? 0.984 -9.510 -30.968 1.00 40.31 93 GLU A O 1
ATOM 1510 N N . ARG A 1 95 ? -0.465 -7.958 -31.666 1.00 41.37 94 ARG A N 1
ATOM 1511 C CA . ARG A 1 95 ? -0.066 -8.102 -33.062 1.00 41.45 94 ARG A CA 1
ATOM 1512 C C . ARG A 1 95 ? 0.496 -6.792 -33.595 1.00 41.31 94 ARG A C 1
ATOM 1513 O O . ARG A 1 95 ? 0.216 -6.380 -34.723 1.00 41.51 94 ARG A O 1
ATOM 1534 N N . ALA A 1 96 ? 1.320 -6.129 -32.777 1.00 23.38 95 ALA A N 1
ATOM 1535 C CA . ALA A 1 96 ? 1.710 -4.755 -33.066 1.00 22.66 95 ALA A CA 1
ATOM 1536 C C . ALA A 1 96 ? 2.506 -4.624 -34.362 1.00 17.39 95 ALA A C 1
ATOM 1537 O O . ALA A 1 96 ? 2.549 -3.532 -34.934 1.00 19.29 95 ALA A O 1
ATOM 1544 N N . LEU A 1 97 ? 3.129 -5.692 -34.853 1.00 17.64 96 LEU A N 1
ATOM 1545 C CA . LEU A 1 97 ? 3.899 -5.576 -36.090 1.00 17.60 96 LEU A CA 1
ATOM 1546 C C . LEU A 1 97 ? 3.188 -6.208 -37.282 1.00 20.35 96 LEU A C 1
ATOM 1547 O O . LEU A 1 97 ? 3.783 -6.332 -38.354 1.00 19.46 96 LEU A O 1
ATOM 1563 N N . GLN A 1 98 ? 1.923 -6.589 -37.116 1.00 23.39 97 GLN A N 1
ATOM 1564 C CA . GLN A 1 98 ? 1.147 -7.127 -38.222 1.00 25.57 97 GLN A CA 1
ATOM 1565 C C . GLN A 1 98 ? 1.235 -6.198 -39.422 1.00 21.55 97 GLN A C 1
ATOM 1566 O O . GLN A 1 98 ? 1.045 -4.985 -39.305 1.00 22.37 97 GLN A O 1
ATOM 1580 N N . GLY A 1 99 ? 1.535 -6.778 -40.578 1.00 19.58 98 GLY A N 1
ATOM 1581 C CA . GLY A 1 99 ? 1.600 -6.022 -41.816 1.00 20.10 98 GLY A CA 1
ATOM 1582 C C . GLY A 1 99 ? 2.862 -5.209 -42.043 1.00 22.48 98 GLY A C 1
ATOM 1583 O O . GLY A 1 99 ? 2.963 -4.533 -43.076 1.00 24.89 98 GLY A O 1
ATOM 1587 N N . LYS A 1 100 ? 3.842 -5.272 -41.147 1.00 19.63 99 LYS A N 1
ATOM 1588 C CA . LYS A 1 100 ? 5.007 -4.408 -41.232 1.00 16.45 99 LYS A CA 1
ATOM 1589 C C . LYS A 1 100 ? 6.267 -5.194 -41.560 1.00 14.94 99 LYS A C 1
ATOM 1590 O O . LYS A 1 100 ? 6.382 -6.383 -41.247 1.00 17.84 99 LYS A O 1
ATOM 1609 N N . VAL A 1 101 ? 7.198 -4.506 -42.202 1.00 14.74 100 VAL A N 1
ATOM 1610 C CA . VAL A 1 101 ? 8.543 -5.010 -42.470 1.00 15.48 100 VAL A CA 1
ATOM 1611 C C . VAL A 1 101 ? 9.459 -4.577 -41.332 1.00 13.04 100 VAL A C 1
ATOM 1612 O O . VAL A 1 101 ? 9.421 -3.422 -40.912 1.00 15.08 100 VAL A O 1
ATOM 1625 N N . VAL A 1 102 ? 10.327 -5.480 -40.867 1.00 14.20 101 VAL A N 1
ATOM 1626 C CA . VAL A 1 102 ? 11.276 -5.153 -39.795 1.00 11.81 101 VAL A CA 1
ATOM 1627 C C . VAL A 1 102 ? 12.697 -5.472 -40.237 1.00 11.57 101 VAL A C 1
ATOM 1628 O O . VAL A 1 102 ? 12.971 -6.592 -40.681 1.00 12.36 101 VAL A O 1
ATOM 1641 N N . LEU A 1 103 ? 13.608 -4.514 -40.044 1.00 12.24 102 LEU A N 1
ATOM 1642 C CA . LEU A 1 103 ? 15.040 -4.713 -40.230 1.00 12.58 102 LEU A CA 1
ATOM 1643 C C . LEU A 1 103 ? 15.692 -4.732 -38.859 1.00 11.65 102 LEU A C 1
ATOM 1644 O O . LEU A 1 103 ? 15.694 -3.694 -38.183 1.00 12.08 102 LEU A O 1
ATOM 1660 N N . PRO A 1 104 ? 16.213 -5.885 -38.384 1.00 10.90 103 PRO A N 1
ATOM 1661 C CA . PRO A 1 104 ? 16.909 -5.930 -37.089 1.00 10.60 103 PRO A CA 1
ATOM 1662 C C . PRO A 1 104 ? 18.407 -5.768 -37.236 1.00 13.70 103 PRO A C 1
ATOM 1663 O O . PRO A 1 104 ? 19.037 -6.425 -38.073 1.00 16.25 103 PRO A O 1
ATOM 1674 N N . LEU A 1 105 ? 18.975 -4.899 -36.414 1.00 10.10 104 LEU A N 1
ATOM 1675 C CA . LEU A 1 105 ? 20.401 -4.626 -36.362 1.00 13.50 104 LEU A CA 1
ATOM 1676 C C . LEU A 1 105 ? 20.932 -4.974 -34.975 1.00 12.78 104 LEU A C 1
ATOM 1677 O O . LEU A 1 105 ? 20.242 -4.784 -33.974 1.00 12.95 104 LEU A O 1
ATOM 1693 N N . ALA A 1 106 ? 22.150 -5.492 -34.924 1.00 10.97 105 ALA A N 1
ATOM 1694 C CA . ALA A 1 106 ? 22.756 -5.912 -33.667 1.00 10.86 105 ALA A CA 1
ATOM 1695 C C . ALA A 1 106 ? 24.198 -5.445 -33.634 1.00 14.03 105 ALA A C 1
ATOM 1696 O O . ALA A 1 106 ? 24.877 -5.466 -34.664 1.00 13.76 105 ALA A O 1
ATOM 1703 N N . THR A 1 107 ? 24.665 -5.017 -32.456 1.00 12.70 106 THR A N 1
ATOM 1704 C CA . THR A 1 107 ? 26.048 -4.601 -32.284 1.00 14.18 106 THR A CA 1
ATOM 1705 C C . THR A 1 107 ? 26.738 -5.473 -31.241 1.00 15.45 106 THR A C 1
ATOM 1706 O O . THR A 1 107 ? 26.106 -5.983 -30.301 1.00 15.91 106 THR A O 1
ATOM 1717 N N . GLY A 1 108 ? 28.046 -5.616 -31.392 1.00 17.10 107 GLY A N 1
ATOM 1718 C CA . GLY A 1 108 ? 28.814 -6.394 -30.434 1.00 23.40 107 GLY A CA 1
ATOM 1719 C C . GLY A 1 108 ? 30.275 -6.447 -30.827 1.00 25.19 107 GLY A C 1
ATOM 1720 O O . GLY A 1 108 ? 30.685 -5.928 -31.865 1.00 19.03 107 GLY A O 1
ATOM 1724 N N . GLY A 1 109 ? 31.055 -7.117 -29.995 1.00 31.03 108 GLY A N 1
ATOM 1725 C CA . GLY A 1 109 ? 32.495 -7.065 -30.152 1.00 36.52 108 GLY A CA 1
ATOM 1726 C C . GLY A 1 109 ? 33.173 -8.378 -30.480 1.00 39.60 108 GLY A C 1
ATOM 1727 O O . GLY A 1 109 ? 34.372 -8.386 -30.772 1.00 44.11 108 GLY A O 1
ATOM 1731 N N . THR A 1 110 ? 32.447 -9.494 -30.441 1.00 33.91 109 THR A N 1
ATOM 1732 C CA . THR A 1 110 ? 33.055 -10.798 -30.666 1.00 33.13 109 THR A CA 1
ATOM 1733 C C . THR A 1 110 ? 32.140 -11.650 -31.529 1.00 35.30 109 THR A C 1
ATOM 1734 O O . THR A 1 110 ? 31.004 -11.281 -31.827 1.00 35.10 109 THR A O 1
ATOM 1745 N N . VAL A 1 111 ? 32.653 -12.816 -31.928 1.00 39.79 110 VAL A N 1
ATOM 1746 C CA . VAL A 1 111 ? 31.874 -13.736 -32.748 1.00 39.79 110 VAL A CA 1
ATOM 1747 C C . VAL A 1 111 ? 30.726 -14.325 -31.954 1.00 39.49 110 VAL A C 1
ATOM 1748 O O . VAL A 1 111 ? 29.669 -14.638 -32.514 1.00 39.34 110 VAL A O 1
ATOM 1761 N N . ALA A 1 112 ? 30.911 -14.518 -30.646 1.00 35.96 111 ALA A N 1
ATOM 1762 C CA . ALA A 1 112 ? 29.786 -14.936 -29.823 1.00 38.61 111 ALA A CA 1
ATOM 1763 C C . ALA A 1 112 ? 28.621 -13.977 -30.006 1.00 28.60 111 ALA A C 1
ATOM 1764 O O . ALA A 1 112 ? 27.463 -14.399 -30.075 1.00 30.48 111 ALA A O 1
ATOM 1771 N N . HIS A 1 113 ? 28.919 -12.677 -30.104 1.00 25.78 112 HIS A N 1
ATOM 1772 C CA . HIS A 1 113 ? 27.869 -11.687 -30.299 1.00 24.82 112 HIS A CA 1
ATOM 1773 C C . HIS A 1 113 ? 27.218 -11.862 -31.662 1.00 23.22 112 HIS A C 1
ATOM 1774 O O . HIS A 1 113 ? 25.991 -11.770 -31.794 1.00 22.24 112 HIS A O 1
ATOM 1788 N N . LEU A 1 114 ? 28.028 -12.132 -32.685 1.00 23.71 113 LEU A N 1
ATOM 1789 C CA . LEU A 1 114 ? 27.498 -12.371 -34.024 1.00 24.40 113 LEU A CA 1
ATOM 1790 C C . LEU A 1 114 ? 26.455 -13.481 -34.042 1.00 22.73 113 LEU A C 1
ATOM 1791 O O . LEU A 1 114 ? 25.475 -13.401 -34.792 1.00 24.76 113 LEU A O 1
ATOM 1807 N N . LEU A 1 115 ? 26.616 -14.501 -33.201 1.00 25.65 114 LEU A N 1
ATOM 1808 C CA . LEU A 1 115 ? 25.706 -15.638 -33.222 1.00 25.39 114 LEU A CA 1
ATOM 1809 C C . LEU A 1 115 ? 24.284 -15.260 -32.821 1.00 24.72 114 LEU A C 1
ATOM 1810 O O . LEU A 1 115 ? 23.348 -16.018 -33.111 1.00 25.82 114 LEU A O 1
ATOM 1826 N N . ALA A 1 116 ? 24.102 -14.106 -32.178 1.00 21.29 115 ALA A N 1
ATOM 1827 C CA . ALA A 1 116 ? 22.796 -13.630 -31.735 1.00 22.16 115 ALA A CA 1
ATOM 1828 C C . ALA A 1 116 ? 22.201 -12.600 -32.683 1.00 20.69 115 ALA A C 1
ATOM 1829 O O . ALA A 1 116 ? 21.259 -11.893 -32.314 1.00 17.52 115 ALA A O 1
ATOM 1836 N N . VAL A 1 117 ? 22.707 -12.530 -33.916 1.00 20.72 116 VAL A N 1
ATOM 1837 C CA . VAL A 1 117 ? 22.232 -11.546 -34.877 1.00 20.03 116 VAL A CA 1
ATOM 1838 C C . VAL A 1 117 ? 20.736 -11.673 -35.148 1.00 19.04 116 VAL A C 1
ATOM 1839 O O . VAL A 1 117 ? 20.069 -10.670 -35.437 1.00 20.97 116 VAL A O 1
ATOM 1852 N N . ASP A 1 118 ? 20.174 -12.882 -35.048 1.00 17.50 117 ASP A N 1
ATOM 1853 C CA . ASP A 1 118 ? 18.752 -13.111 -35.257 1.00 16.27 117 ASP A CA 1
ATOM 1854 C C . ASP A 1 118 ? 18.003 -13.396 -33.957 1.00 16.19 117 ASP A C 1
ATOM 1855 O O . ASP A 1 118 ? 16.906 -13.962 -33.982 1.00 15.63 117 ASP A O 1
ATOM 1864 N N . ALA A 1 119 ? 18.560 -12.975 -32.828 1.00 15.29 119 ALA A N 1
ATOM 1865 C CA . ALA A 1 119 ? 17.933 -13.279 -31.548 1.00 14.40 119 ALA A CA 1
ATOM 1866 C C . ALA A 1 119 ? 16.548 -12.666 -31.435 1.00 14.43 119 ALA A C 1
ATOM 1867 O O . ALA A 1 119 ? 15.692 -13.200 -30.721 1.00 14.62 119 ALA A O 1
ATOM 1874 N N . LEU A 1 120 ? 16.301 -11.530 -32.103 1.00 12.92 120 LEU A N 1
ATOM 1875 C CA . LEU A 1 120 ? 14.990 -10.913 -31.973 1.00 12.92 120 LEU A CA 1
ATOM 1876 C C . LEU A 1 120 ? 13.905 -11.647 -32.741 1.00 14.13 120 LEU A C 1
ATOM 1877 O O . LEU A 1 120 ? 12.727 -11.369 -32.517 1.00 14.19 120 LEU A O 1
ATOM 1893 N N . LYS A 1 121 ? 14.266 -12.551 -33.645 1.00 18.73 121 LYS A N 1
ATOM 1894 C CA . LYS A 1 121 ? 13.280 -13.142 -34.549 1.00 19.75 121 LYS A CA 1
ATOM 1895 C C . LYS A 1 121 ? 12.082 -13.758 -33.833 1.00 17.59 121 LYS A C 1
ATOM 1896 O O . LYS A 1 121 ? 10.943 -13.493 -34.254 1.00 20.00 121 LYS A O 1
ATOM 1915 N N . PRO A 1 122 ? 12.236 -14.560 -32.770 1.00 18.67 122 PRO A N 1
ATOM 1916 C CA . PRO A 1 122 ? 11.042 -15.107 -32.086 1.00 22.61 122 PRO A CA 1
ATOM 1917 C C . PRO A 1 122 ? 10.140 -14.035 -31.504 1.00 19.90 122 PRO A C 1
ATOM 1918 O O . PRO A 1 122 ? 8.916 -14.200 -31.455 1.00 18.71 122 PRO A O 1
ATOM 1929 N N . VAL A 1 123 ? 10.730 -12.924 -31.049 1.00 15.61 123 VAL A N 1
ATOM 1930 C CA . VAL A 1 123 ? 9.957 -11.845 -30.459 1.00 14.17 123 VAL A CA 1
ATOM 1931 C C . VAL A 1 123 ? 9.201 -11.082 -31.541 1.00 13.82 123 VAL A C 1
ATOM 1932 O O . VAL A 1 123 ? 8.023 -10.745 -31.386 1.00 15.60 123 VAL A O 1
ATOM 1945 N N . LEU A 1 124 ? 9.884 -10.786 -32.649 1.00 14.21 124 LEU A N 1
ATOM 1946 C CA . LEU A 1 124 ? 9.243 -10.117 -33.772 1.00 15.17 124 LEU A CA 1
ATOM 1947 C C . LEU A 1 124 ? 8.182 -11.011 -34.398 1.00 15.59 124 LEU A C 1
ATOM 1948 O O . LEU A 1 124 ? 7.135 -10.507 -34.804 1.00 17.26 124 LEU A O 1
ATOM 1964 N N . SER A 1 125 ? 8.418 -12.328 -34.416 1.00 17.41 125 SER A N 1
ATOM 1965 C CA . SER A 1 125 ? 7.399 -13.265 -34.889 1.00 17.79 125 SER A CA 1
ATOM 1966 C C . SER A 1 125 ? 6.205 -13.296 -33.947 1.00 20.63 125 SER A C 1
ATOM 1967 O O . SER A 1 125 ? 5.057 -13.344 -34.392 1.00 22.37 125 SER A O 1
ATOM 1975 N N . ALA A 1 126 ? 6.454 -13.292 -32.634 1.00 16.59 126 ALA A N 1
ATOM 1976 C CA . ALA A 1 126 ? 5.349 -13.224 -31.685 1.00 18.28 126 ALA A CA 1
ATOM 1977 C C . ALA A 1 126 ? 4.509 -11.968 -31.887 1.00 16.69 126 ALA A C 1
ATOM 1978 O O . ALA A 1 126 ? 3.282 -12.013 -31.719 1.00 25.22 126 ALA A O 1
ATOM 1985 N N . LEU A 1 127 ? 5.136 -10.847 -32.296 1.00 16.67 127 LEU A N 1
ATOM 1986 C CA . LEU A 1 127 ? 4.442 -9.604 -32.608 1.00 17.03 127 LEU A CA 1
ATOM 1987 C C . LEU A 1 127 ? 3.814 -9.592 -34.002 1.00 19.48 127 LEU A C 1
ATOM 1988 O O . LEU A 1 127 ? 3.226 -8.577 -34.382 1.00 18.98 127 LEU A O 1
ATOM 2004 N N . LYS A 1 128 ? 3.948 -10.685 -34.749 1.00 20.17 128 LYS A N 1
ATOM 2005 C CA . LYS A 1 128 ? 3.272 -10.913 -36.032 1.00 20.72 128 LYS A CA 1
ATOM 2006 C C . LYS A 1 128 ? 3.819 -10.044 -37.157 1.00 21.41 128 LYS A C 1
ATOM 2007 O O . LYS A 1 128 ? 3.082 -9.680 -38.080 1.00 22.21 128 LYS A O 1
ATOM 2026 N N . ALA A 1 129 ? 5.104 -9.715 -37.115 1.00 19.07 129 ALA A N 1
ATOM 2027 C CA . ALA A 1 129 ? 5.718 -8.990 -38.214 1.00 19.46 129 ALA A CA 1
ATOM 2028 C C . ALA A 1 129 ? 5.432 -9.700 -39.536 1.00 18.71 129 ALA A C 1
ATOM 2029 O O . ALA A 1 129 ? 5.507 -10.928 -39.620 1.00 18.62 129 ALA A O 1
ATOM 2036 N N . GLN A 1 130 ? 5.092 -8.914 -40.568 1.00 17.37 130 GLN A N 1
ATOM 2037 C CA . GLN A 1 130 ? 4.822 -9.520 -41.872 1.00 20.20 130 GLN A CA 1
ATOM 2038 C C . GLN A 1 130 ? 6.095 -10.054 -42.513 1.00 19.02 130 GLN A C 1
ATOM 2039 O O . GLN A 1 130 ? 6.100 -11.151 -43.086 1.00 20.60 130 GLN A O 1
ATOM 2053 N N . GLU A 1 131 ? 7.180 -9.286 -42.452 1.00 18.20 131 GLU A N 1
ATOM 2054 C CA . GLU A 1 131 ? 8.433 -9.663 -43.076 1.00 20.42 131 GLU A CA 1
ATOM 2055 C C . GLU A 1 131 ? 9.555 -9.265 -42.128 1.00 16.47 131 GLU A C 1
ATOM 2056 O O . GLU A 1 131 ? 9.655 -8.100 -41.742 1.00 19.51 131 GLU A O 1
ATOM 2068 N N . ILE A 1 132 ? 10.349 -10.238 -41.719 1.00 15.88 132 ILE A N 1
ATOM 2069 C CA . ILE A 1 132 ? 11.495 -10.010 -40.846 1.00 16.42 132 ILE A CA 1
ATOM 2070 C C . ILE A 1 132 ? 12.739 -10.242 -41.680 1.00 15.25 132 ILE A C 1
ATOM 2071 O O . ILE A 1 132 ? 13.028 -11.380 -42.075 1.00 17.88 132 ILE A O 1
ATOM 2087 N N . LEU A 1 133 ? 13.461 -9.173 -41.982 1.00 14.19 133 LEU A N 1
ATOM 2088 C CA . LEU A 1 133 ? 14.686 -9.279 -42.748 1.00 13.84 133 LEU A CA 1
ATOM 2089 C C . LEU A 1 133 ? 15.783 -9.958 -41.937 1.00 14.67 133 LEU A C 1
ATOM 2090 O O . LEU A 1 133 ? 15.769 -9.991 -40.705 1.00 14.24 133 LEU A O 1
ATOM 2106 N N . HIS A 1 134 ? 16.742 -10.521 -42.661 1.00 15.28 134 HIS A N 1
ATOM 2107 C CA . HIS A 1 134 ? 17.888 -11.124 -42.021 1.00 15.09 134 HIS A CA 1
ATOM 2108 C C . HIS A 1 134 ? 18.577 -10.102 -41.138 1.00 14.39 134 HIS A C 1
ATOM 2109 O O . HIS A 1 134 ? 18.737 -8.946 -41.519 1.00 14.48 134 HIS A O 1
ATOM 2123 N N . GLY A 1 135 ? 19.041 -10.530 -39.971 1.00 14.08 135 GLY A N 1
ATOM 2124 C CA . GLY A 1 135 ? 19.702 -9.593 -39.081 1.00 13.96 135 GLY A CA 1
ATOM 2125 C C . GLY A 1 135 ? 21.058 -9.160 -39.605 1.00 14.87 135 GLY A C 1
ATOM 2126 O O . GLY A 1 135 ? 21.771 -9.899 -40.295 1.00 14.66 135 GLY A O 1
ATOM 2130 N N . VAL A 1 136 ? 21.412 -7.925 -39.284 1.00 14.04 136 VAL A N 1
ATOM 2131 C CA . VAL A 1 136 ? 22.673 -7.319 -39.691 1.00 14.99 136 VAL A CA 1
ATOM 2132 C C . VAL A 1 136 ? 23.501 -7.047 -38.450 1.00 15.41 136 VAL A C 1
ATOM 2133 O O . VAL A 1 136 ? 23.059 -6.300 -37.561 1.00 15.04 136 VAL A O 1
ATOM 2146 N N . PHE A 1 137 ? 24.722 -7.584 -38.422 1.00 14.37 137 PHE A N 1
ATOM 2147 C CA . PHE A 1 137 ? 25.639 -7.411 -37.302 1.00 14.86 137 PHE A CA 1
ATOM 2148 C C . PHE A 1 137 ? 26.659 -6.321 -37.613 1.00 14.74 137 PHE A C 1
ATOM 2149 O O . PHE A 1 137 ? 27.290 -6.331 -38.678 1.00 17.82 137 PHE A O 1
ATOM 2166 N N . ALA A 1 138 ? 26.818 -5.379 -36.686 1.00 14.10 138 ALA A N 1
ATOM 2167 C CA . ALA A 1 138 ? 27.867 -4.371 -36.756 1.00 14.62 138 ALA A CA 1
ATOM 2168 C C . ALA A 1 138 ? 28.862 -4.607 -35.628 1.00 19.65 138 ALA A C 1
ATOM 2169 O O . ALA A 1 138 ? 28.519 -4.467 -34.452 1.00 15.46 138 ALA A O 1
ATOM 2176 N N . ASP A 1 139 ? 30.103 -4.918 -35.990 1.00 20.70 139 ASP A N 1
ATOM 2177 C CA . ASP A 1 139 ? 31.147 -5.071 -34.988 1.00 19.29 139 ASP A CA 1
ATOM 2178 C C . ASP A 1 139 ? 31.570 -3.713 -34.446 1.00 22.24 139 ASP A C 1
ATOM 2179 O O . ASP A 1 139 ? 31.770 -2.766 -35.203 1.00 22.05 139 ASP A O 1
ATOM 2188 N N . ASP A 1 140 ? 31.737 -3.626 -33.120 1.00 23.92 140 ASP A N 1
ATOM 2189 C CA . ASP A 1 140 ? 32.141 -2.367 -32.497 1.00 22.47 140 ASP A CA 1
ATOM 2190 C C . ASP A 1 140 ? 33.376 -1.771 -33.166 1.00 27.66 140 ASP A C 1
ATOM 2191 O O . ASP A 1 140 ? 33.496 -0.544 -33.296 1.00 27.44 140 ASP A O 1
ATOM 2200 N N . SER A 1 141 ? 34.307 -2.626 -33.592 1.00 25.92 141 SER A N 1
ATOM 2201 C CA . SER A 1 141 ? 35.567 -2.158 -34.155 1.00 30.27 141 SER A CA 1
ATOM 2202 C C . SER A 1 141 ? 35.382 -1.383 -35.449 1.00 36.12 141 SER A C 1
ATOM 2203 O O . SER A 1 141 ? 36.304 -0.676 -35.866 1.00 33.18 141 SER A O 1
ATOM 2211 N N . GLN A 1 142 ? 34.232 -1.497 -36.108 1.00 26.96 142 GLN A N 1
ATOM 2212 C CA . GLN A 1 142 ? 34.026 -0.785 -37.361 1.00 29.91 142 GLN A CA 1
ATOM 2213 C C . GLN A 1 142 ? 33.123 0.423 -37.220 1.00 25.26 142 GLN A C 1
ATOM 2214 O O . GLN A 1 142 ? 32.825 1.082 -38.219 1.00 22.70 142 GLN A O 1
ATOM 2228 N N . VAL A 1 143 ? 32.695 0.736 -36.009 1.00 21.37 143 VAL A N 1
ATOM 2229 C CA . VAL A 1 143 ? 32.086 2.023 -35.712 1.00 23.09 143 VAL A CA 1
ATOM 2230 C C . VAL A 1 143 ? 33.195 2.963 -35.255 1.00 30.92 143 VAL A C 1
ATOM 2231 O O . VAL A 1 143 ? 33.756 2.803 -34.168 1.00 26.92 143 VAL A O 1
ATOM 2244 N N . ILE A 1 144 ? 33.512 3.945 -36.093 1.00 24.26 144 ILE A N 1
ATOM 2245 C CA . ILE A 1 144 ? 34.577 4.888 -35.775 1.00 32.68 144 ILE A CA 1
ATOM 2246 C C . ILE A 1 144 ? 34.065 5.978 -34.848 1.00 29.73 144 ILE A C 1
ATOM 2247 O O . ILE A 1 144 ? 34.767 6.392 -33.923 1.00 27.55 144 ILE A O 1
ATOM 2263 N N . ASP A 1 145 ? 32.843 6.463 -35.073 1.00 23.59 145 ASP A N 1
ATOM 2264 C CA . ASP A 1 145 ? 32.260 7.503 -34.233 1.00 31.95 145 ASP A CA 1
ATOM 2265 C C . ASP A 1 145 ? 30.769 7.243 -34.092 1.00 31.60 145 ASP A C 1
ATOM 2266 O O . ASP A 1 145 ? 30.057 7.187 -35.098 1.00 20.20 145 ASP A O 1
ATOM 2275 N N . TYR A 1 146 ? 30.303 7.062 -32.856 1.00 30.19 146 TYR A N 1
ATOM 2276 C CA . TYR A 1 146 ? 28.876 6.994 -32.580 1.00 27.65 146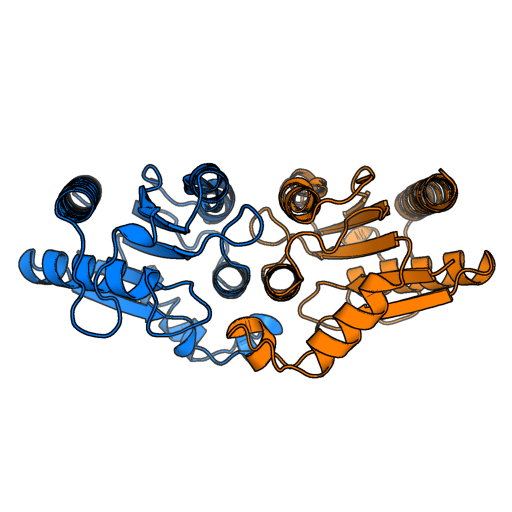 TYR A CA 1
ATOM 2277 C C . TYR A 1 146 ? 28.396 8.127 -31.687 1.00 32.40 146 TYR A C 1
ATOM 2278 O O . TYR A 1 146 ? 27.224 8.143 -31.314 1.00 24.46 146 TYR A O 1
ATOM 2296 N N . HIS A 1 147 ? 29.255 9.079 -31.344 1.00 26.66 147 HIS A N 1
ATOM 2297 C CA . HIS A 1 147 ? 28.836 10.202 -30.514 1.00 38.13 147 HIS A CA 1
ATOM 2298 C C . HIS A 1 147 ? 28.393 11.383 -31.360 1.00 40.84 147 HIS A C 1
ATOM 2299 O O . HIS A 1 147 ? 27.336 11.969 -31.114 1.00 42.39 147 HIS A O 1
ATOM 2313 N N . HIS A 1 148 ? 29.185 11.734 -32.356 1.00 38.77 148 HIS A N 1
ATOM 2314 C CA . HIS A 1 148 ? 28.824 12.775 -33.302 1.00 44.38 148 HIS A CA 1
ATOM 2315 C C . HIS A 1 148 ? 28.079 12.107 -34.455 1.00 37.20 148 HIS A C 1
ATOM 2316 O O . HIS A 1 148 ? 27.546 11.005 -34.299 1.00 30.20 148 HIS A O 1
ATOM 2330 N N . ARG A 1 149 ? 28.039 12.754 -35.612 1.00 37.10 149 ARG A N 1
ATOM 2331 C CA . ARG A 1 149 ? 27.512 12.109 -36.803 1.00 34.25 149 ARG A CA 1
ATOM 2332 C C . ARG A 1 149 ? 28.087 10.702 -3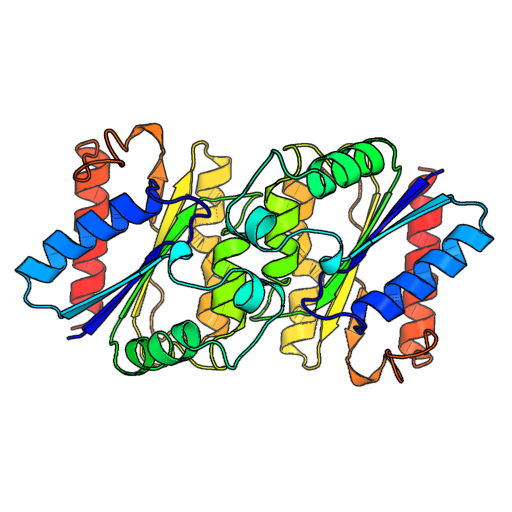6.927 1.00 30.29 149 ARG A C 1
ATOM 2333 O O . ARG A 1 149 ? 29.275 10.500 -36.657 1.00 29.09 149 ARG A O 1
ATOM 2354 N N . PRO A 1 150 ? 27.309 9.720 -37.382 1.00 32.01 150 PRO A N 1
ATOM 2355 C CA . PRO A 1 150 ? 27.867 8.370 -37.521 1.00 33.30 150 PRO A CA 1
ATOM 2356 C C . PRO A 1 150 ? 29.012 8.345 -38.522 1.00 31.30 150 PRO A C 1
ATOM 2357 O O . PRO A 1 150 ? 28.919 8.912 -39.613 1.00 21.81 150 PRO A O 1
ATOM 2368 N N . GLN A 1 151 ? 30.101 7.691 -38.132 1.00 23.37 151 GLN A N 1
ATOM 2369 C CA . GLN A 1 151 ? 31.199 7.343 -39.031 1.00 32.00 151 GLN A CA 1
ATOM 2370 C C . GLN A 1 151 ? 31.524 5.860 -38.876 1.00 24.90 151 GLN A C 1
ATOM 2371 O O . GLN A 1 151 ? 31.775 5.391 -37.761 1.00 20.60 151 GLN A O 1
ATOM 2385 N N . PHE A 1 152 ? 31.530 5.124 -39.992 1.00 18.35 152 PHE A N 1
ATOM 2386 C CA . PHE A 1 152 ? 31.752 3.686 -40.018 1.00 22.47 152 PHE A CA 1
ATOM 2387 C C . PHE A 1 152 ? 32.908 3.378 -40.958 1.00 24.12 152 PHE A C 1
ATOM 2388 O O . PHE A 1 152 ? 33.265 4.194 -41.809 1.00 22.17 152 PHE A O 1
ATOM 2405 N N . THR A 1 153 ? 33.478 2.181 -40.824 1.00 20.71 153 THR A N 1
ATOM 2406 C CA . THR A 1 153 ? 34.422 1.727 -41.841 1.00 23.33 153 THR A CA 1
ATOM 2407 C C . THR A 1 153 ? 33.708 1.570 -43.179 1.00 29.24 153 THR A C 1
ATOM 2408 O O . THR A 1 153 ? 32.497 1.359 -43.234 1.00 21.42 153 THR A O 1
ATOM 2419 N N . PRO A 1 154 ? 34.441 1.653 -44.283 1.00 27.82 154 PRO A N 1
ATOM 2420 C CA . PRO A 1 154 ? 33.793 1.434 -45.584 1.00 36.16 154 PRO A CA 1
ATOM 2421 C C . PRO A 1 154 ? 33.026 0.131 -45.671 1.00 25.33 154 PRO A C 1
ATOM 2422 O O . PRO A 1 154 ? 31.928 0.105 -46.236 1.00 21.53 154 PRO A O 1
ATOM 2433 N N . ASN A 1 155 ? 33.568 -0.960 -45.139 1.00 26.47 155 ASN A N 1
ATOM 2434 C CA . ASN A 1 155 ? 32.871 -2.232 -45.264 1.00 33.88 155 ASN A CA 1
ATOM 2435 C C . ASN A 1 155 ? 31.546 -2.194 -44.517 1.00 25.23 155 ASN A C 1
ATOM 2436 O O . ASN A 1 155 ? 30.522 -2.644 -45.039 1.00 19.94 155 ASN A O 1
ATOM 2447 N N . LEU A 1 156 ? 31.532 -1.641 -43.302 1.00 26.69 156 LEU A N 1
ATOM 2448 C CA . LEU A 1 156 ? 30.265 -1.562 -42.578 1.00 21.34 156 LEU A CA 1
ATOM 2449 C C . LEU A 1 156 ? 29.288 -0.619 -43.277 1.00 20.18 156 LEU A C 1
ATOM 2450 O O . LEU A 1 156 ? 28.095 -0.921 -43.406 1.00 18.76 156 LEU A O 1
ATOM 2466 N N . GLN A 1 157 ? 29.774 0.526 -43.755 1.00 19.87 157 GLN A N 1
ATOM 2467 C CA . GLN A 1 157 ? 28.915 1.427 -44.507 1.00 24.95 157 GLN A CA 1
ATOM 2468 C C . GLN A 1 157 ? 28.273 0.705 -45.693 1.00 18.19 157 GLN A C 1
ATOM 2469 O O . GLN A 1 157 ? 27.056 0.800 -45.915 1.00 17.78 157 GLN A O 1
ATOM 2483 N N . THR A 1 158 ? 29.067 -0.055 -46.447 1.00 22.14 158 THR A N 1
ATOM 2484 C CA . THR A 1 158 ? 28.524 -0.753 -47.604 1.00 22.93 158 THR A CA 1
ATOM 2485 C C . THR A 1 158 ? 27.471 -1.758 -47.185 1.00 17.22 158 THR A C 1
ATOM 2486 O O . THR A 1 158 ? 26.407 -1.863 -47.809 1.00 19.70 158 THR A O 1
ATOM 2497 N N . ARG A 1 159 ? 27.747 -2.501 -46.120 1.00 18.20 159 ARG A N 1
ATOM 2498 C CA . ARG A 1 159 ? 26.801 -3.513 -45.673 1.00 13.88 159 ARG A CA 1
ATOM 2499 C C . ARG A 1 159 ? 25.499 -2.899 -45.150 1.00 16.72 159 ARG A C 1
ATOM 2500 O O . ARG A 1 159 ? 24.416 -3.439 -45.401 1.00 14.51 159 ARG A O 1
ATOM 2521 N N . LEU A 1 160 ? 25.586 -1.799 -44.394 1.00 17.45 160 LEU A N 1
ATOM 2522 C CA . LEU A 1 160 ? 24.385 -1.113 -43.918 1.00 16.60 160 LEU A CA 1
ATOM 2523 C C . LEU A 1 160 ? 23.573 -0.571 -45.082 1.00 16.01 160 LEU A C 1
ATOM 2524 O O . LEU A 1 160 ? 22.353 -0.746 -45.136 1.00 16.15 160 LEU A O 1
ATOM 2540 N N . ASP A 1 161 ? 24.239 0.093 -46.034 1.00 17.76 161 ASP A N 1
ATOM 2541 C CA . ASP A 1 161 ? 23.528 0.616 -47.199 1.00 19.41 161 ASP A CA 1
ATOM 2542 C C . ASP A 1 161 ? 22.814 -0.488 -47.961 1.00 16.66 161 ASP A C 1
ATOM 2543 O O . ASP A 1 161 ? 21.665 -0.323 -48.373 1.00 17.98 161 ASP A O 1
ATOM 2552 N N . THR A 1 162 ? 23.481 -1.629 -48.145 1.00 16.40 162 THR A N 1
ATOM 2553 C CA . THR A 1 162 ? 22.872 -2.778 -48.810 1.00 20.35 162 THR A CA 1
ATOM 2554 C C . THR A 1 162 ? 21.610 -3.236 -48.076 1.00 16.69 162 THR A C 1
ATOM 2555 O O . THR A 1 162 ? 20.548 -3.448 -48.682 1.00 17.78 162 THR A O 1
ATOM 2566 N N . ALA A 1 163 ? 21.702 -3.388 -46.756 1.00 15.30 163 ALA A N 1
ATOM 2567 C CA . ALA A 1 163 ? 20.545 -3.835 -45.986 1.00 13.73 163 ALA A CA 1
ATOM 2568 C C . ALA A 1 163 ? 19.417 -2.814 -46.003 1.00 13.12 163 ALA A C 1
ATOM 2569 O O . ALA A 1 163 ? 18.236 -3.186 -46.036 1.00 14.83 163 ALA A O 1
ATOM 2576 N N . LEU A 1 164 ? 19.762 -1.530 -45.953 1.00 15.39 164 LEU A N 1
ATOM 2577 C CA . LEU A 1 164 ? 18.743 -0.483 -46.004 1.00 13.93 164 LEU A CA 1
ATOM 2578 C C . LEU A 1 164 ? 18.073 -0.410 -47.368 1.00 13.87 164 LEU A C 1
ATOM 2579 O O . LEU A 1 164 ? 16.858 -0.182 -47.460 1.00 16.95 164 LEU A O 1
ATOM 2595 N N . GLU A 1 165 ? 18.823 -0.665 -48.430 1.00 17.83 165 GLU A N 1
ATOM 2596 C CA . GLU A 1 165 ? 18.205 -0.776 -49.747 1.00 20.88 165 GLU A CA 1
ATOM 2597 C C . GLU A 1 165 ? 17.250 -1.966 -49.808 1.00 18.54 165 GLU A C 1
ATOM 2598 O O . GLU A 1 165 ? 16.129 -1.840 -50.311 1.00 18.87 165 GLU A O 1
ATOM 2610 N N . THR A 1 166 ? 17.652 -3.119 -49.259 1.00 16.96 166 THR A N 1
ATOM 2611 C CA . THR A 1 166 ? 16.745 -4.264 -49.167 1.00 19.46 166 THR A CA 1
ATOM 2612 C C . THR A 1 166 ? 15.466 -3.903 -48.410 1.00 18.74 166 THR A C 1
ATOM 2613 O O . THR A 1 166 ? 14.356 -4.251 -48.833 1.00 17.67 166 THR A O 1
ATOM 2624 N N . PHE A 1 167 ? 15.610 -3.197 -47.280 1.00 15.47 167 PHE A N 1
ATOM 2625 C CA . PHE A 1 167 ? 14.463 -2.768 -46.488 1.00 15.97 167 PHE A CA 1
ATOM 2626 C C . PHE A 1 167 ? 13.542 -1.853 -47.291 1.00 17.43 167 PHE A C 1
ATOM 2627 O O . PHE A 1 167 ? 12.322 -2.023 -47.293 1.00 16.01 167 PHE A O 1
ATOM 2644 N N . TRP A 1 168 ? 14.117 -0.880 -47.989 1.00 16.67 168 TRP A N 1
ATOM 2645 C CA . TRP A 1 168 ? 13.304 0.019 -48.803 1.00 16.74 168 TRP A CA 1
ATOM 2646 C C . TRP A 1 168 ? 12.558 -0.751 -49.893 1.00 19.03 168 TRP A C 1
ATOM 2647 O O . TRP A 1 168 ? 11.351 -0.575 -50.075 1.00 16.76 168 TRP A O 1
ATOM 2668 N N . GLN A 1 169 ? 13.243 -1.662 -50.585 1.00 19.71 169 GLN A N 1
ATOM 2669 C CA . GLN A 1 169 ? 12.557 -2.466 -51.596 1.00 25.48 169 GLN A CA 1
ATOM 2670 C C . GLN A 1 169 ? 11.400 -3.262 -50.991 1.00 22.33 169 GLN A C 1
ATOM 2671 O O . GLN A 1 169 ? 10.316 -3.359 -51.582 1.00 21.09 169 GLN A O 1
ATOM 2685 N N . ALA A 1 170 ? 11.601 -3.827 -49.800 1.00 16.12 170 ALA A N 1
ATOM 2686 C CA . ALA A 1 170 ? 10.546 -4.597 -49.157 1.00 20.23 170 ALA A CA 1
ATOM 2687 C C . ALA A 1 170 ? 9.341 -3.732 -48.805 1.00 23.09 170 ALA A C 1
ATOM 2688 O O . ALA A 1 170 ? 8.197 -4.186 -48.893 1.00 23.64 170 ALA A O 1
ATOM 2695 N N . LEU A 1 171 ? 9.574 -2.492 -48.369 1.00 22.23 171 LEU A N 1
ATOM 2696 C CA . LEU A 1 171 ? 8.460 -1.589 -48.114 1.00 21.24 171 LEU A CA 1
ATOM 2697 C C . LEU A 1 171 ? 7.637 -1.356 -49.370 1.00 36.65 171 LEU A C 1
ATOM 2698 O O . LEU A 1 171 ? 6.416 -1.183 -49.290 1.00 33.10 171 LEU A O 1
ATOM 2714 N N . HIS A 1 172 ? 8.285 -1.335 -50.524 1.00 33.01 172 HIS A N 1
ATOM 2715 C CA . HIS A 1 172 ? 7.597 -1.208 -51.811 1.00 42.00 172 HIS A CA 1
ATOM 2716 C C . HIS A 1 172 ? 7.390 -2.562 -52.468 1.00 42.79 172 HIS A C 1
ATOM 2717 O O . HIS A 1 172 ? 6.456 -3.285 -52.135 1.00 43.18 172 HIS A O 1
ATOM 2731 N N . MET B 1 1 ? 25.031 -24.552 2.627 1.00 21.92 0 MET B N 1
ATOM 2732 C CA . MET B 1 1 ? 24.793 -24.092 1.251 1.00 20.54 0 MET B CA 1
ATOM 2733 C C . MET B 1 1 ? 23.854 -22.927 1.193 1.00 14.81 0 MET B C 1
ATOM 2734 O O . MET B 1 1 ? 23.065 -22.717 2.092 1.00 15.90 0 MET B O 1
ATOM 2750 N N . ARG B 1 2 ? 23.983 -22.194 0.089 1.00 15.94 1 ARG B N 1
ATOM 2751 C CA . ARG B 1 2 ? 23.336 -20.916 -0.124 1.00 14.03 1 ARG B CA 1
ATOM 2752 C C . ARG B 1 2 ? 22.765 -20.892 -1.529 1.00 10.83 1 ARG B C 1
ATOM 2753 O O . ARG B 1 2 ? 23.432 -21.305 -2.479 1.00 13.49 1 ARG B O 1
ATOM 2774 N N . VAL B 1 3 ? 21.525 -20.426 -1.640 1.00 12.62 2 VAL B N 1
ATOM 2775 C CA . VAL B 1 3 ? 20.806 -20.347 -2.897 1.00 11.14 2 VAL B CA 1
ATOM 2776 C C . VAL B 1 3 ? 20.223 -18.945 -3.027 1.00 9.67 2 VAL B C 1
ATOM 2777 O O . VAL B 1 3 ? 19.685 -18.398 -2.057 1.00 11.87 2 VAL B O 1
ATOM 2790 N N . ILE B 1 4 ? 20.303 -18.393 -4.224 1.00 10.52 3 ILE B N 1
ATOM 2791 C CA . ILE B 1 4 ? 19.648 -17.139 -4.587 1.00 12.44 3 ILE B CA 1
ATOM 2792 C C . ILE B 1 4 ? 18.329 -17.488 -5.249 1.00 9.28 3 ILE B C 1
ATOM 2793 O O . ILE B 1 4 ? 18.296 -18.342 -6.147 1.00 10.24 3 ILE B O 1
ATOM 2809 N N . THR B 1 5 ? 17.250 -16.838 -4.836 1.00 9.87 4 THR B N 1
ATOM 2810 C CA . THR B 1 5 ? 16.020 -16.882 -5.613 1.00 10.13 4 THR B CA 1
ATOM 2811 C C . THR B 1 5 ? 15.810 -15.514 -6.238 1.00 10.02 4 THR B C 1
ATOM 2812 O O . THR B 1 5 ? 16.105 -14.475 -5.625 1.00 11.42 4 THR B O 1
ATOM 2823 N N . LEU B 1 6 ? 15.310 -15.505 -7.457 1.00 9.24 5 LEU B N 1
ATOM 2824 C CA . LEU B 1 6 ? 15.158 -14.262 -8.197 1.00 7.00 5 LEU B CA 1
ATOM 2825 C C . LEU B 1 6 ? 13.841 -14.281 -8.948 1.00 10.17 5 LEU B C 1
ATOM 2826 O O . LEU B 1 6 ? 13.685 -15.063 -9.883 1.00 9.64 5 LEU B O 1
ATOM 2842 N N . ALA B 1 7 ? 12.913 -13.401 -8.570 1.00 10.18 6 ALA B N 1
ATOM 2843 C CA . ALA B 1 7 ? 11.672 -13.218 -9.311 1.00 9.53 6 ALA B CA 1
ATOM 2844 C C . ALA B 1 7 ? 11.882 -12.192 -10.401 1.00 10.82 6 ALA B C 1
ATOM 2845 O O . ALA B 1 7 ? 12.397 -11.091 -10.140 1.00 14.14 6 ALA B O 1
ATOM 2852 N N . GLY B 1 8 ? 11.448 -12.535 -11.606 1.00 11.81 7 GLY B N 1
ATOM 2853 C CA . GLY B 1 8 ? 11.628 -11.680 -12.768 1.00 11.94 7 GLY B CA 1
ATOM 2854 C C . GLY B 1 8 ? 10.347 -11.091 -13.315 1.00 11.60 7 GLY B C 1
ATOM 2855 O O . GLY B 1 8 ? 10.252 -10.764 -14.504 1.00 14.58 7 GLY B O 1
ATOM 2859 N N . SER B 1 9 ? 9.363 -10.874 -12.433 1.00 10.26 8 SER B N 1
ATOM 2860 C CA . SER B 1 9 ? 8.110 -10.279 -12.836 1.00 10.66 8 SER B CA 1
ATOM 2861 C C . SER B 1 9 ? 8.152 -8.767 -12.667 1.00 9.85 8 SER B C 1
ATOM 2862 O O . SER B 1 9 ? 8.755 -8.265 -11.717 1.00 10.78 8 SER B O 1
ATOM 2870 N N . PRO B 1 10 ? 7.468 -8.024 -13.547 1.00 9.68 9 PRO B N 1
ATOM 2871 C CA . PRO B 1 10 ? 7.390 -6.570 -13.365 1.00 11.18 9 PRO B CA 1
ATOM 2872 C C . PRO B 1 10 ? 6.567 -6.146 -12.175 1.00 13.81 9 PRO B C 1
ATOM 2873 O O . PRO B 1 10 ? 6.642 -4.977 -11.781 1.00 13.65 9 PRO B O 1
ATOM 2884 N N . ARG B 1 11 ? 5.768 -7.043 -11.607 1.00 13.88 10 ARG B N 1
ATOM 2885 C CA . ARG B 1 11 ? 4.884 -6.755 -10.495 1.00 14.48 10 ARG B CA 1
ATOM 2886 C C . ARG B 1 11 ? 5.239 -7.632 -9.304 1.00 13.32 10 ARG B C 1
ATOM 2887 O O . ARG B 1 11 ? 5.804 -8.723 -9.462 1.00 12.22 10 ARG B O 1
ATOM 2908 N N . PHE B 1 12 ? 4.863 -7.163 -8.112 1.00 15.75 11 PHE B N 1
ATOM 2909 C CA . PHE B 1 12 ? 4.977 -7.938 -6.901 1.00 12.24 11 PHE B CA 1
ATOM 2910 C C . PHE B 1 12 ? 3.720 -7.660 -6.084 1.00 16.44 11 PHE B C 1
ATOM 2911 O O . PHE B 1 12 ? 3.383 -6.485 -5.863 1.00 17.00 11 PHE B O 1
ATOM 2928 N N . PRO B 1 13 ? 3.032 -8.671 -5.574 1.00 13.40 12 PRO B N 1
ATOM 2929 C CA . PRO B 1 13 ? 3.262 -10.094 -5.799 1.00 12.11 12 PRO B CA 1
ATOM 2930 C C . PRO B 1 13 ? 3.012 -10.494 -7.228 1.00 11.86 12 PRO B C 1
ATOM 2931 O O . PRO B 1 13 ? 2.407 -9.782 -8.047 1.00 11.56 12 PRO B O 1
ATOM 2942 N N . SER B 1 14 ? 3.478 -11.705 -7.541 1.00 10.79 13 SER B N 1
ATOM 2943 C CA . SER B 1 14 ? 3.301 -12.297 -8.860 1.00 9.58 13 SER B CA 1
ATOM 2944 C C . SER B 1 14 ? 3.202 -13.808 -8.729 1.00 10.10 13 SER B C 1
ATOM 2945 O O . SER B 1 14 ? 3.501 -14.371 -7.688 1.00 10.89 13 SER B O 1
ATOM 2953 N N . ARG B 1 15 ? 2.858 -14.476 -9.824 1.00 10.16 14 ARG B N 1
ATOM 2954 C CA . ARG B 1 15 ? 2.947 -15.935 -9.792 1.00 10.56 14 ARG B CA 1
ATOM 2955 C C . ARG B 1 15 ? 4.381 -16.383 -9.555 1.00 9.08 14 ARG B C 1
ATOM 2956 O O . ARG B 1 15 ? 4.618 -17.349 -8.818 1.00 8.82 14 ARG B O 1
ATOM 2977 N N . SER B 1 16 ? 5.356 -15.663 -10.128 1.00 9.82 15 SER B N 1
ATOM 2978 C CA . SER B 1 16 ? 6.756 -15.962 -9.882 1.00 8.45 15 SER B CA 1
ATOM 2979 C C . SER B 1 16 ? 7.096 -15.868 -8.404 1.00 8.98 15 SER B C 1
ATOM 2980 O O . SER B 1 16 ? 7.805 -16.723 -7.867 1.00 10.91 15 SER B O 1
ATOM 2988 N N . SER B 1 17 ? 6.633 -14.823 -7.723 1.00 9.54 16 SER B N 1
ATOM 2989 C CA . SER B 1 17 ? 6.988 -14.686 -6.308 1.00 10.73 16 SER B CA 1
ATOM 2990 C C . SER B 1 17 ? 6.333 -15.766 -5.460 1.00 11.81 16 SER B C 1
ATOM 2991 O O . SER B 1 17 ? 6.906 -16.175 -4.448 1.00 9.95 16 SER B O 1
ATOM 2999 N N . SER B 1 18 ? 5.171 -16.273 -5.866 1.00 8.62 17 SER B N 1
ATOM 3000 C CA . SER B 1 18 ? 4.546 -17.376 -5.146 1.00 9.75 17 SER B CA 1
ATOM 3001 C C . SER B 1 18 ? 5.359 -18.661 -5.294 1.00 9.69 17 SER B C 1
ATOM 3002 O O . SER B 1 18 ? 5.622 -19.366 -4.308 1.00 10.13 17 SER B O 1
ATOM 3010 N N . LEU B 1 19 ? 5.777 -18.974 -6.532 1.00 8.23 18 LEU B N 1
ATOM 3011 C CA . LEU B 1 19 ? 6.633 -20.140 -6.756 1.00 5.86 18 LEU B CA 1
ATOM 3012 C C . LEU B 1 19 ? 7.901 -20.044 -5.931 1.00 7.65 18 LEU B C 1
ATOM 3013 O O . LEU B 1 19 ? 8.354 -21.027 -5.344 1.00 9.05 18 LEU B O 1
ATOM 3029 N N . LEU B 1 20 ? 8.490 -18.850 -5.863 1.00 7.73 19 LEU B N 1
ATOM 3030 C CA . LEU B 1 20 ? 9.773 -18.705 -5.198 1.00 8.68 19 LEU B CA 1
ATOM 3031 C C . LEU B 1 20 ? 9.631 -18.653 -3.682 1.00 9.38 19 LEU B C 1
ATOM 3032 O O . LEU B 1 20 ? 10.573 -19.041 -2.983 1.00 9.91 19 LEU B O 1
ATOM 3048 N N . GLU B 1 21 ? 8.499 -18.165 -3.154 1.00 9.94 20 GLU B N 1
ATOM 3049 C CA . GLU B 1 21 ? 8.287 -18.278 -1.716 1.00 9.93 20 GLU B CA 1
ATOM 3050 C C . GLU B 1 21 ? 8.210 -19.746 -1.315 1.00 11.50 20 GLU B C 1
ATOM 3051 O O . GLU B 1 21 ? 8.805 -20.168 -0.307 1.00 10.69 20 GLU B O 1
ATOM 3063 N N . TYR B 1 22 ? 7.499 -20.555 -2.113 1.00 9.82 21 TYR B N 1
ATOM 3064 C CA . TYR B 1 22 ? 7.488 -21.997 -1.871 1.00 9.23 21 TYR B CA 1
ATOM 3065 C C . TYR B 1 22 ? 8.903 -22.557 -1.905 1.00 10.93 21 TYR B C 1
ATOM 3066 O O . TYR B 1 22 ? 9.292 -23.337 -1.032 1.00 10.67 21 TYR B O 1
ATOM 3084 N N . ALA B 1 23 ? 9.680 -22.190 -2.927 1.00 10.15 22 ALA B N 1
ATOM 3085 C CA . ALA B 1 23 ? 11.040 -22.705 -3.033 1.00 10.37 22 ALA B CA 1
ATOM 3086 C C . ALA B 1 23 ? 11.867 -22.322 -1.816 1.00 10.99 22 ALA B C 1
ATOM 3087 O O . ALA B 1 23 ? 12.640 -23.143 -1.295 1.00 9.86 22 ALA B O 1
ATOM 3094 N N . ARG B 1 24 ? 11.747 -21.069 -1.367 1.00 9.83 23 ARG B N 1
ATOM 3095 C CA . ARG B 1 24 ? 12.501 -20.646 -0.199 1.00 9.25 23 ARG B CA 1
ATOM 3096 C C . ARG B 1 24 ? 12.125 -21.481 1.013 1.00 11.19 23 ARG B C 1
ATOM 3097 O O . ARG B 1 24 ? 12.999 -21.913 1.770 1.00 10.58 23 ARG B O 1
ATOM 3118 N N . GLU B 1 25 ? 10.829 -21.687 1.237 1.00 9.71 24 GLU B N 1
ATOM 3119 C CA . GLU B 1 25 ? 10.387 -22.507 2.359 1.00 14.10 24 GLU B CA 1
ATOM 3120 C C . GLU B 1 25 ? 10.978 -23.905 2.286 1.00 12.00 24 GLU B C 1
ATOM 3121 O O . GLU B 1 25 ? 11.462 -24.440 3.300 1.00 14.03 24 GLU B O 1
ATOM 3133 N N . LYS B 1 26 ? 10.914 -24.541 1.111 1.00 11.45 25 LYS B N 1
ATOM 3134 C CA . LYS B 1 26 ? 11.428 -25.903 0.988 1.00 14.30 25 LYS B CA 1
ATOM 3135 C C . LYS B 1 26 ? 12.932 -25.942 1.237 1.00 13.36 25 LYS B C 1
ATOM 3136 O O . LYS B 1 26 ? 13.418 -26.795 1.990 1.00 14.31 25 LYS B O 1
ATOM 3155 N N . LEU B 1 27 ? 13.675 -24.983 0.692 1.00 10.94 26 LEU B N 1
ATOM 3156 C CA . LEU B 1 27 ? 15.122 -24.977 0.883 1.00 12.80 26 LEU B CA 1
ATOM 3157 C C . LEU B 1 27 ? 15.498 -24.685 2.324 1.00 14.33 26 LEU B C 1
ATOM 3158 O O . LEU B 1 27 ? 16.450 -25.275 2.846 1.00 12.94 26 LEU B O 1
ATOM 3174 N N . ASN B 1 28 ? 14.833 -23.718 2.955 1.00 11.80 27 ASN B N 1
ATOM 3175 C CA . ASN B 1 28 ? 15.082 -23.471 4.372 1.00 11.39 27 ASN B CA 1
ATOM 3176 C C . ASN B 1 28 ? 14.834 -24.729 5.199 1.00 17.34 27 ASN B C 1
ATOM 3177 O O . ASN B 1 28 ? 15.572 -25.007 6.150 1.00 16.96 27 ASN B O 1
ATOM 3188 N N . GLY B 1 29 ? 13.816 -25.515 4.844 1.00 13.75 28 GLY B N 1
ATOM 3189 C CA . GLY B 1 29 ? 13.534 -26.735 5.583 1.00 16.60 28 GLY B CA 1
ATOM 3190 C C . GLY B 1 29 ? 14.669 -27.730 5.467 1.00 20.05 28 GLY B C 1
ATOM 3191 O O . GLY B 1 29 ? 14.863 -28.563 6.359 1.00 18.61 28 GLY B O 1
ATOM 3195 N N . LEU B 1 30 ? 15.421 -27.665 4.370 1.00 14.14 29 LEU B N 1
ATOM 3196 C CA . LEU B 1 30 ? 16.597 -28.505 4.133 1.00 18.05 29 LEU B CA 1
ATOM 3197 C C . LEU B 1 30 ? 17.874 -27.879 4.672 1.00 21.79 29 LEU B C 1
ATOM 3198 O O . LEU B 1 30 ? 18.973 -28.352 4.356 1.00 17.28 29 LEU B O 1
ATOM 3214 N N . ASP B 1 31 ? 17.751 -26.816 5.457 1.00 12.57 30 ASP B N 1
ATOM 3215 C CA . ASP B 1 31 ? 18.882 -26.135 6.081 1.00 27.45 30 ASP B CA 1
ATOM 3216 C C . ASP B 1 31 ? 19.730 -25.362 5.076 1.00 26.48 30 ASP B C 1
ATOM 3217 O O . ASP B 1 31 ? 20.937 -25.191 5.276 1.00 19.04 30 ASP B O 1
ATOM 3226 N N . VAL B 1 32 ? 19.105 -24.872 3.997 1.00 18.08 31 VAL B N 1
ATOM 3227 C CA . VAL B 1 32 ? 19.772 -24.065 2.991 1.00 15.27 31 VAL B CA 1
ATOM 3228 C C . VAL B 1 32 ? 19.446 -22.607 3.260 1.00 12.92 31 VAL B C 1
ATOM 3229 O O . VAL B 1 32 ? 18.270 -22.251 3.424 1.00 15.14 31 VAL B O 1
ATOM 3242 N N . GLU B 1 33 ? 20.473 -21.767 3.307 1.00 15.05 32 GLU B N 1
ATOM 3243 C CA . GLU B 1 33 ? 20.288 -20.324 3.419 1.00 14.01 32 GLU B CA 1
ATOM 3244 C C . GLU B 1 33 ? 19.824 -19.780 2.075 1.00 13.06 32 GLU B C 1
ATOM 3245 O O . GLU B 1 33 ? 20.383 -20.153 1.042 1.00 14.65 32 GLU B O 1
ATOM 3257 N N . VAL B 1 34 ? 18.797 -18.925 2.078 1.00 12.71 33 VAL B N 1
ATOM 3258 C CA . VAL B 1 34 ? 18.221 -18.394 0.841 1.00 10.65 33 VAL B CA 1
ATOM 3259 C C . VAL B 1 34 ? 18.317 -16.873 0.834 1.00 9.86 33 VAL B C 1
ATOM 3260 O O . VAL B 1 34 ? 17.828 -16.191 1.751 1.00 15.13 33 VAL B O 1
ATOM 3273 N N . TYR B 1 35 ? 18.886 -16.336 -0.250 1.00 9.59 34 TYR B N 1
ATOM 3274 C CA . TYR B 1 35 ? 18.948 -14.899 -0.506 1.00 10.27 34 TYR B CA 1
ATOM 3275 C C . TYR B 1 35 ? 17.855 -14.586 -1.522 1.00 9.58 34 TYR B C 1
ATOM 3276 O O . TYR B 1 35 ? 17.949 -14.998 -2.680 1.00 10.87 34 TYR B O 1
ATOM 3294 N N . HIS B 1 36 ? 16.800 -13.897 -1.077 1.00 9.22 35 HIS B N 1
ATOM 3295 C CA . HIS B 1 36 ? 15.520 -13.802 -1.781 1.00 10.42 35 HIS B CA 1
ATOM 3296 C C . HIS B 1 36 ? 15.412 -12.418 -2.415 1.00 12.32 35 HIS B C 1
ATOM 3297 O O . HIS B 1 36 ? 15.364 -11.410 -1.700 1.00 12.16 35 HIS B O 1
ATOM 3311 N N . TRP B 1 37 ? 15.416 -12.370 -3.747 1.00 8.63 36 TRP B N 1
ATOM 3312 C CA . TRP B 1 37 ? 15.424 -11.136 -4.506 1.00 8.44 36 TRP B CA 1
ATOM 3313 C C . TRP B 1 37 ? 14.263 -11.050 -5.479 1.00 9.58 36 TRP B C 1
ATOM 3314 O O . TRP B 1 37 ? 13.826 -12.058 -6.035 1.00 10.05 36 TRP B O 1
ATOM 3335 N N . ASN B 1 38 ? 13.833 -9.827 -5.766 1.00 9.08 37 ASN B N 1
ATOM 3336 C CA . ASN B 1 38 ? 12.902 -9.607 -6.862 1.00 9.54 37 ASN B CA 1
ATOM 3337 C C . ASN B 1 38 ? 13.281 -8.323 -7.586 1.00 8.50 37 ASN B C 1
ATOM 3338 O O . ASN B 1 38 ? 14.210 -7.605 -7.201 1.00 11.43 37 ASN B O 1
ATOM 3349 N N . LEU B 1 39 ? 12.622 -8.063 -8.717 1.00 9.24 38 LEU B N 1
ATOM 3350 C CA . LEU B 1 39 ? 13.050 -6.924 -9.509 1.00 9.70 38 LEU B CA 1
ATOM 3351 C C . LEU B 1 39 ? 12.759 -5.601 -8.831 1.00 10.53 38 LEU B C 1
ATOM 3352 O O . LEU B 1 39 ? 13.424 -4.609 -9.132 1.00 12.65 38 LEU B O 1
ATOM 3368 N N . GLN B 1 40 ? 11.811 -5.566 -7.894 1.00 9.82 39 GLN B N 1
ATOM 3369 C CA . GLN B 1 40 ? 11.478 -4.371 -7.149 1.00 12.90 39 GLN B CA 1
ATOM 3370 C C . GLN B 1 40 ? 12.536 -4.036 -6.097 1.00 11.30 39 GLN B C 1
ATOM 3371 O O . GLN B 1 40 ? 12.459 -2.954 -5.485 1.00 15.34 39 GLN B O 1
ATOM 3385 N N . ASN B 1 41 ? 13.543 -4.905 -5.910 1.00 8.70 40 ASN B N 1
ATOM 3386 C CA . ASN B 1 41 ? 14.708 -4.579 -5.090 1.00 9.25 40 ASN B CA 1
ATOM 3387 C C . ASN B 1 41 ? 15.724 -3.704 -5.818 1.00 10.75 40 ASN B C 1
ATOM 3388 O O . ASN B 1 41 ? 16.705 -3.297 -5.181 1.00 11.38 40 ASN B O 1
ATOM 3399 N N . PHE B 1 42 ? 15.536 -3.414 -7.109 1.00 9.33 41 PHE B N 1
ATOM 3400 C CA . PHE B 1 42 ? 16.450 -2.613 -7.900 1.00 7.37 41 PHE B CA 1
ATOM 3401 C C . PHE B 1 42 ? 15.757 -1.347 -8.372 1.00 11.72 41 PHE B C 1
ATOM 3402 O O . PHE B 1 42 ? 14.540 -1.320 -8.553 1.00 13.84 41 PHE B O 1
ATOM 3419 N N . ALA B 1 43 ? 16.529 -0.314 -8.578 1.00 10.38 42 ALA B N 1
ATOM 3420 C CA . ALA B 1 43 ? 15.976 0.906 -9.135 1.00 11.51 42 ALA B CA 1
ATOM 3421 C C . ALA B 1 43 ? 15.809 0.732 -10.636 1.00 8.94 42 ALA B C 1
ATOM 3422 O O . ALA B 1 43 ? 16.768 0.365 -11.309 1.00 10.61 42 ALA B O 1
ATOM 3429 N N . PRO B 1 44 ? 14.619 1.004 -11.191 1.00 10.11 43 PRO B N 1
ATOM 3430 C CA . PRO B 1 44 ? 14.399 0.747 -12.620 1.00 12.32 43 PRO B CA 1
ATOM 3431 C C . PRO B 1 44 ? 15.334 1.524 -13.499 1.00 11.46 43 PRO B C 1
ATOM 3432 O O . PRO B 1 44 ? 15.765 1.008 -14.542 1.00 12.19 43 PRO B O 1
ATOM 3443 N N . GLU B 1 45 ? 15.673 2.754 -13.105 1.00 11.79 44 GLU B N 1
ATOM 3444 C CA . GLU B 1 45 ? 16.565 3.537 -13.930 1.00 14.11 44 GLU B CA 1
ATOM 3445 C C . GLU B 1 45 ? 17.967 2.956 -13.950 1.00 14.01 44 GLU B C 1
ATOM 3446 O O . GLU B 1 45 ? 18.701 3.164 -14.920 1.00 14.99 44 GLU B O 1
ATOM 3458 N N . ASP B 1 46 ? 18.362 2.225 -12.913 1.00 10.92 45 ASP B N 1
ATOM 3459 C CA . ASP B 1 46 ? 19.653 1.548 -12.963 1.00 10.77 45 ASP B CA 1
ATOM 3460 C C . ASP B 1 46 ? 19.611 0.324 -13.873 1.00 12.58 45 ASP B C 1
ATOM 3461 O O . ASP B 1 46 ? 20.594 0.015 -14.560 1.00 13.32 45 ASP B O 1
ATOM 3470 N N . LEU B 1 47 ? 18.496 -0.400 -13.881 1.00 10.19 46 LEU B N 1
ATOM 3471 C CA . LEU B 1 47 ? 18.391 -1.560 -14.758 1.00 12.05 46 LEU B CA 1
ATOM 3472 C C . LEU B 1 47 ? 18.251 -1.142 -16.216 1.00 11.99 46 LEU B C 1
ATOM 3473 O O . LEU B 1 47 ? 18.968 -1.655 -17.089 1.00 12.07 46 LEU B O 1
ATOM 3489 N N . LEU B 1 48 ? 17.340 -0.218 -16.511 1.00 11.15 47 LEU B N 1
ATOM 3490 C CA . LEU B 1 48 ? 17.114 0.142 -17.917 1.00 11.60 47 LEU B CA 1
ATOM 3491 C C . LEU B 1 48 ? 18.335 0.805 -18.538 1.00 11.40 47 LEU B C 1
ATOM 3492 O O . LEU B 1 48 ? 18.588 0.604 -19.732 1.00 12.10 47 LEU B O 1
ATOM 3508 N N . TYR B 1 49 ? 19.111 1.581 -17.770 1.00 11.35 48 TYR B N 1
ATOM 3509 C CA . TYR B 1 49 ? 20.221 2.338 -18.343 1.00 12.28 48 TYR B CA 1
ATOM 3510 C C . TYR B 1 49 ? 21.586 1.790 -17.910 1.00 12.22 48 TYR B C 1
ATOM 3511 O O . TYR B 1 49 ? 22.609 2.465 -18.061 1.00 12.81 48 TYR B O 1
ATOM 3529 N N . ALA B 1 50 ? 21.620 0.553 -17.421 1.00 13.15 49 ALA B N 1
ATOM 3530 C CA . ALA B 1 50 ? 22.853 -0.206 -17.195 1.00 14.42 49 ALA B CA 1
ATOM 3531 C C . ALA B 1 50 ? 23.850 0.561 -16.331 1.00 15.01 49 ALA B C 1
ATOM 3532 O O . ALA B 1 50 ? 25.008 0.797 -16.683 1.00 17.46 49 ALA B O 1
ATOM 3539 N N . ARG B 1 51 ? 23.388 0.900 -15.136 1.00 13.39 50 ARG B N 1
ATOM 3540 C CA . ARG B 1 51 ? 24.198 1.641 -14.167 1.00 16.05 50 ARG B CA 1
ATOM 3541 C C . ARG B 1 51 ? 24.892 0.633 -13.261 1.00 17.23 50 ARG B C 1
ATOM 3542 O O . ARG B 1 51 ? 24.310 0.141 -12.288 1.00 17.06 50 ARG B O 1
ATOM 3563 N N . PHE B 1 52 ? 26.153 0.346 -13.569 1.00 18.08 51 PHE B N 1
ATOM 3564 C CA . PHE B 1 52 ? 26.919 -0.607 -12.784 1.00 17.92 51 PHE B CA 1
ATOM 3565 C C . PHE B 1 52 ? 27.244 -0.096 -11.399 1.00 20.46 51 PHE B C 1
ATOM 3566 O O . PHE B 1 52 ? 27.638 -0.909 -10.551 1.00 18.61 51 PHE B O 1
ATOM 3583 N N . ASP B 1 53 ? 27.039 1.187 -11.125 1.00 19.34 52 ASP B N 1
ATOM 3584 C CA . ASP B 1 53 ? 27.242 1.680 -9.770 1.00 20.41 52 ASP B CA 1
ATOM 3585 C C . ASP B 1 53 ? 26.027 1.461 -8.870 1.00 19.93 52 ASP B C 1
ATOM 3586 O O . ASP B 1 53 ? 26.082 1.848 -7.698 1.00 17.90 52 ASP B O 1
ATOM 3595 N N . SER B 1 54 ? 24.987 0.774 -9.357 1.00 13.34 53 SER B N 1
ATOM 3596 C CA . SER B 1 54 ? 23.804 0.508 -8.563 1.00 13.30 53 SER B CA 1
ATOM 3597 C C . SER B 1 54 ? 24.133 -0.259 -7.288 1.00 11.61 53 SER B C 1
ATOM 3598 O O . SER B 1 54 ? 24.707 -1.362 -7.365 1.00 12.81 53 SER B O 1
ATOM 3606 N N . PRO B 1 55 ? 23.748 0.246 -6.116 1.00 11.50 54 PRO B N 1
ATOM 3607 C CA . PRO B 1 55 ? 24.039 -0.491 -4.887 1.00 12.85 54 PRO B CA 1
ATOM 3608 C C . PRO B 1 55 ? 23.315 -1.816 -4.818 1.00 9.53 54 PRO B C 1
ATOM 3609 O O . PRO B 1 55 ? 23.862 -2.803 -4.309 1.00 10.60 54 PRO B O 1
ATOM 3620 N N . ALA B 1 56 ? 22.087 -1.878 -5.332 1.00 11.09 55 ALA B N 1
ATOM 3621 C CA . ALA B 1 56 ? 21.375 -3.149 -5.335 1.00 10.99 55 ALA B CA 1
ATOM 3622 C C . ALA B 1 56 ? 22.066 -4.153 -6.240 1.00 9.92 55 ALA B C 1
ATOM 3623 O O . ALA B 1 56 ? 22.169 -5.333 -5.886 1.00 10.31 55 ALA B O 1
ATOM 3630 N N . LEU B 1 57 ? 22.516 -3.723 -7.419 1.00 11.03 56 LEU B N 1
ATOM 3631 C CA . LEU B 1 57 ? 23.258 -4.632 -8.297 1.00 9.65 56 LEU B CA 1
ATOM 3632 C C . LEU B 1 57 ? 24.512 -5.158 -7.617 1.00 10.86 56 LEU B C 1
ATOM 3633 O O . LEU B 1 57 ? 24.804 -6.367 -7.651 1.00 11.28 56 LEU B O 1
ATOM 3649 N N . LYS B 1 58 ? 25.269 -4.269 -6.973 1.00 10.78 57 LYS B N 1
ATOM 3650 C CA . LYS B 1 58 ? 26.505 -4.703 -6.324 1.00 11.01 57 LYS B CA 1
ATOM 3651 C C . LYS B 1 58 ? 26.216 -5.663 -5.179 1.00 11.47 57 LYS B C 1
ATOM 3652 O O . LYS B 1 58 ? 26.910 -6.673 -5.010 1.00 12.46 57 LYS B O 1
ATOM 3671 N N . THR B 1 59 ? 25.145 -5.411 -4.434 1.00 11.34 58 THR B N 1
ATOM 3672 C CA . THR B 1 59 ? 24.753 -6.289 -3.345 1.00 11.10 58 THR B CA 1
ATOM 3673 C C . THR B 1 59 ? 24.294 -7.642 -3.866 1.00 11.35 58 THR B C 1
ATOM 3674 O O . THR B 1 59 ? 24.710 -8.691 -3.357 1.00 11.15 58 THR B O 1
ATOM 3685 N N . PHE B 1 60 ? 23.420 -7.639 -4.876 1.00 10.13 59 PHE B N 1
ATOM 3686 C CA . PHE B 1 60 ? 22.981 -8.884 -5.483 1.00 9.22 59 PHE B CA 1
ATOM 3687 C C . PHE B 1 60 ? 24.160 -9.685 -5.999 1.00 12.22 59 PHE B C 1
ATOM 3688 O O . PHE B 1 60 ? 24.215 -10.916 -5.821 1.00 12.49 59 PHE B O 1
ATOM 3705 N N . THR B 1 61 ? 25.087 -9.007 -6.669 1.00 11.49 60 THR B N 1
ATOM 3706 C CA . THR B 1 61 ? 26.232 -9.681 -7.288 1.00 13.58 60 THR B CA 1
ATOM 3707 C C . THR B 1 61 ? 27.125 -10.314 -6.230 1.00 14.97 60 THR B C 1
ATOM 3708 O O . THR B 1 61 ? 27.571 -11.461 -6.394 1.00 15.48 60 THR B O 1
ATOM 3719 N N . GLU B 1 62 ? 27.359 -9.609 -5.118 1.00 12.29 61 GLU B N 1
ATOM 3720 C CA . GLU B 1 62 ? 28.107 -10.171 -3.992 1.00 12.27 61 GLU B CA 1
ATOM 3721 C C . GLU B 1 62 ? 27.435 -11.439 -3.471 1.00 13.76 61 GLU B C 1
ATOM 3722 O O . GLU B 1 62 ? 28.099 -12.460 -3.238 1.00 15.99 61 GLU B O 1
ATOM 3734 N N . GLN B 1 63 ? 26.112 -11.395 -3.281 1.00 11.49 62 GLN B N 1
ATOM 3735 C CA . GLN B 1 63 ? 25.390 -12.552 -2.754 1.00 12.65 62 GLN B CA 1
ATOM 3736 C C . GLN B 1 63 ? 25.363 -13.705 -3.753 1.00 12.65 62 GLN B C 1
ATOM 3737 O O . GLN B 1 63 ? 25.504 -14.874 -3.368 1.00 13.42 62 GLN B O 1
ATOM 3751 N N . LEU B 1 64 ? 25.168 -13.407 -5.029 1.00 11.61 63 LEU B N 1
ATOM 3752 C CA . LEU B 1 64 ? 25.206 -14.451 -6.054 1.00 9.61 63 LEU B CA 1
ATOM 3753 C C . LEU B 1 64 ? 26.565 -15.138 -6.074 1.00 16.76 63 LEU B C 1
ATOM 3754 O O . LEU B 1 64 ? 26.654 -16.362 -6.231 1.00 15.81 63 LEU B O 1
ATOM 3770 N N . GLN B 1 65 ? 27.643 -14.365 -5.910 1.00 13.92 64 GLN B N 1
ATOM 3771 C CA . GLN B 1 65 ? 28.972 -14.973 -5.961 1.00 19.03 64 GLN B CA 1
ATOM 3772 C C . GLN B 1 65 ? 29.137 -16.026 -4.872 1.00 20.79 64 GLN B C 1
ATOM 3773 O O . GLN B 1 65 ? 29.790 -17.051 -5.092 1.00 24.88 64 GLN B O 1
ATOM 3787 N N . GLN B 1 66 ? 28.523 -15.815 -3.710 1.00 16.54 65 GLN B N 1
ATOM 3788 C CA . GLN B 1 66 ? 28.554 -16.743 -2.591 1.00 20.53 65 GLN B CA 1
ATOM 3789 C C . GLN B 1 66 ? 27.577 -17.904 -2.731 1.00 17.19 65 GLN B C 1
ATOM 3790 O O . GLN B 1 66 ? 27.645 -18.841 -1.934 1.00 23.66 65 GLN B O 1
ATOM 3804 N N . ALA B 1 67 ? 26.662 -17.866 -3.693 1.00 15.10 66 ALA B N 1
ATOM 3805 C CA . ALA B 1 67 ? 25.605 -18.866 -3.760 1.00 13.97 66 ALA B CA 1
ATOM 3806 C C . ALA B 1 67 ? 26.040 -20.088 -4.564 1.00 14.38 66 ALA B C 1
ATOM 3807 O O . ALA B 1 67 ? 26.786 -19.993 -5.553 1.00 15.99 66 ALA B O 1
ATOM 3814 N N . ASP B 1 68 ? 25.531 -21.241 -4.143 1.00 14.71 67 ASP B N 1
ATOM 3815 C CA . ASP B 1 68 ? 25.759 -22.483 -4.851 1.00 15.21 67 ASP B CA 1
ATOM 3816 C C . ASP B 1 68 ? 24.772 -22.706 -5.977 1.00 14.90 67 ASP B C 1
ATOM 3817 O O . ASP B 1 68 ? 25.073 -23.465 -6.910 1.00 13.36 67 ASP B O 1
ATOM 3826 N N . GLY B 1 69 ? 23.617 -22.051 -5.932 1.00 13.12 68 GLY B N 1
ATOM 3827 C CA . GLY B 1 69 ? 22.605 -22.243 -6.948 1.00 11.45 68 GLY B CA 1
ATOM 3828 C C . GLY B 1 69 ? 21.703 -21.036 -7.035 1.00 9.88 68 GLY B C 1
ATOM 3829 O O . GLY B 1 69 ? 21.690 -20.169 -6.157 1.00 11.63 68 GLY B O 1
ATOM 3833 N N . LEU B 1 70 ? 20.943 -21.024 -8.123 1.00 10.31 69 LEU B N 1
ATOM 3834 C CA . LEU B 1 70 ? 19.995 -19.972 -8.473 1.00 9.44 69 LEU B CA 1
ATOM 3835 C C . LEU B 1 70 ? 18.682 -20.608 -8.882 1.00 9.39 69 LEU B C 1
ATOM 3836 O O . LEU B 1 70 ? 18.667 -21.522 -9.714 1.00 12.24 69 LEU B O 1
ATOM 3852 N N . ILE B 1 71 ? 17.583 -20.140 -8.302 1.00 9.58 70 ILE B N 1
ATOM 3853 C CA . ILE B 1 71 ? 16.242 -20.463 -8.793 1.00 8.65 70 ILE B CA 1
ATOM 3854 C C . ILE B 1 71 ? 15.671 -19.168 -9.329 1.00 9.68 70 ILE B C 1
ATOM 3855 O O . ILE B 1 71 ? 15.559 -18.179 -8.588 1.00 9.33 70 ILE B O 1
ATOM 3871 N N . VAL B 1 72 ? 15.354 -19.142 -10.618 1.00 8.90 71 VAL B N 1
ATOM 3872 C CA . VAL B 1 72 ? 14.926 -17.910 -11.275 1.00 7.83 71 VAL B CA 1
ATOM 3873 C C . VAL B 1 72 ? 13.580 -18.156 -11.946 1.00 9.07 71 VAL B C 1
ATOM 3874 O O . VAL B 1 72 ? 13.387 -19.186 -12.600 1.00 11.42 71 VAL B O 1
ATOM 3887 N N . ALA B 1 73 ? 12.642 -17.257 -11.731 1.00 8.43 72 ALA B N 1
ATOM 3888 C CA . ALA B 1 73 ? 11.283 -17.375 -12.234 1.00 9.10 72 ALA B CA 1
ATOM 3889 C C . ALA B 1 73 ? 10.888 -16.156 -13.027 1.00 11.80 72 ALA B C 1
ATOM 3890 O O . ALA B 1 73 ? 11.169 -15.032 -12.612 1.00 11.87 72 ALA B O 1
ATOM 3897 N N . THR B 1 74 ? 10.250 -16.368 -14.167 1.00 9.40 73 THR B N 1
ATOM 3898 C CA . THR B 1 74 ? 9.795 -15.267 -15.008 1.00 10.27 73 THR B CA 1
ATOM 3899 C C . THR B 1 74 ? 8.425 -15.560 -15.617 1.00 10.58 73 THR B C 1
ATOM 3900 O O . THR B 1 74 ? 8.146 -16.697 -16.002 1.00 10.83 73 THR B O 1
ATOM 3911 N N . PRO B 1 75 ? 7.585 -14.535 -15.781 1.00 9.28 74 PRO B N 1
ATOM 3912 C CA . PRO B 1 75 ? 6.488 -14.664 -16.742 1.00 9.97 74 PRO B CA 1
ATOM 3913 C C . PRO B 1 75 ? 7.036 -14.726 -18.154 1.00 9.80 74 PRO B C 1
ATOM 3914 O O . PRO B 1 75 ? 8.115 -14.203 -18.459 1.00 11.52 74 PRO B O 1
ATOM 3925 N N . VAL B 1 76 ? 6.267 -15.365 -19.026 1.00 10.12 75 VAL B N 1
ATOM 3926 C CA . VAL B 1 76 ? 6.590 -15.435 -20.450 1.00 10.13 75 VAL B CA 1
ATOM 3927 C C . VAL B 1 76 ? 5.890 -14.282 -21.149 1.00 12.25 75 VAL B C 1
ATOM 3928 O O . VAL B 1 76 ? 4.660 -14.156 -21.069 1.00 12.26 75 VAL B O 1
ATOM 3941 N N . TYR B 1 77 ? 6.676 -13.436 -21.827 1.00 12.33 76 TYR B N 1
ATOM 3942 C CA . TYR B 1 77 ? 6.147 -12.340 -22.633 1.00 11.64 76 TYR B CA 1
ATOM 3943 C C . TYR B 1 77 ? 6.747 -12.427 -24.027 1.00 12.54 76 TYR B C 1
ATOM 3944 O O . TYR B 1 77 ? 7.958 -12.575 -24.179 1.00 11.39 76 TYR B O 1
ATOM 3962 N N . LYS B 1 78 ? 5.902 -12.334 -25.048 1.00 13.57 77 LYS B N 1
ATOM 3963 C CA . LYS B 1 78 ? 6.373 -12.276 -26.440 1.00 15.24 77 LYS B CA 1
ATOM 3964 C C . LYS B 1 78 ? 7.336 -13.426 -26.726 1.00 15.04 77 LYS B C 1
ATOM 3965 O O . LYS B 1 78 ? 8.419 -13.252 -27.289 1.00 14.41 77 LYS B O 1
ATOM 3984 N N . ALA B 1 79 ? 6.926 -14.617 -26.294 1.00 14.54 78 ALA B N 1
ATOM 3985 C CA . ALA B 1 79 ? 7.592 -15.888 -26.556 1.00 17.80 78 ALA B CA 1
ATOM 3986 C C . ALA B 1 79 ? 8.961 -16.003 -25.909 1.00 16.22 78 ALA B C 1
ATOM 3987 O O . ALA B 1 79 ? 9.798 -16.795 -26.354 1.00 17.61 78 ALA B O 1
ATOM 3994 N N . ALA B 1 80 ? 9.228 -15.254 -24.845 1.00 12.57 79 ALA B N 1
ATOM 3995 C CA . ALA B 1 80 ? 10.520 -15.334 -24.187 1.00 12.78 79 ALA B CA 1
ATOM 3996 C C . ALA B 1 80 ? 10.366 -14.964 -22.717 1.00 8.61 79 ALA B C 1
ATOM 3997 O O . ALA B 1 80 ? 9.263 -14.705 -22.216 1.00 12.69 79 ALA B O 1
ATOM 4004 N N . TYR B 1 81 ? 11.485 -15.015 -22.007 1.00 11.58 80 TYR B N 1
ATOM 4005 C CA . TYR B 1 81 ? 11.568 -14.456 -20.669 1.00 9.94 80 TYR B CA 1
ATOM 4006 C C . TYR B 1 81 ? 11.225 -12.964 -20.705 1.00 9.25 80 TYR B C 1
ATOM 4007 O O . TYR B 1 81 ? 11.236 -12.318 -21.744 1.00 11.47 80 TYR B O 1
ATOM 4025 N N . SER B 1 82 ? 10.973 -12.404 -19.532 1.00 9.16 81 SER B N 1
ATOM 4026 C CA . SER B 1 82 ? 10.629 -10.985 -19.463 1.00 6.29 81 SER B CA 1
ATOM 4027 C C . SER B 1 82 ? 11.847 -10.134 -19.727 1.00 9.37 81 SER B C 1
ATOM 4028 O O . SER B 1 82 ? 12.965 -10.441 -19.300 1.00 8.91 81 SER B O 1
ATOM 4036 N N . GLY B 1 83 ? 11.625 -9.052 -20.460 1.00 9.83 82 GLY B N 1
ATOM 4037 C CA . GLY B 1 83 ? 12.684 -8.068 -20.589 1.00 9.31 82 GLY B CA 1
ATOM 4038 C C . GLY B 1 83 ? 13.128 -7.531 -19.243 1.00 7.63 82 GLY B C 1
ATOM 4039 O O . GLY B 1 83 ? 14.320 -7.296 -19.020 1.00 8.83 82 GLY B O 1
ATOM 4043 N N . ALA B 1 84 ? 12.195 -7.405 -18.305 1.00 8.98 83 ALA B N 1
ATOM 4044 C CA . ALA B 1 84 ? 12.549 -6.869 -17.001 1.00 7.86 83 ALA B CA 1
ATOM 4045 C C . ALA B 1 84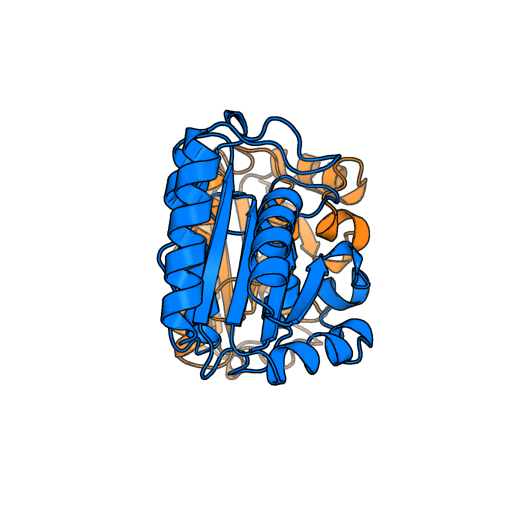 ? 13.601 -7.745 -16.325 1.00 9.13 83 ALA B C 1
ATOM 4046 O O . ALA B 1 84 ? 14.609 -7.250 -15.813 1.00 9.69 83 ALA B O 1
ATOM 4053 N N . LEU B 1 85 ? 13.413 -9.073 -16.347 1.00 6.75 84 LEU B N 1
ATOM 4054 C CA . LEU B 1 85 ? 14.437 -9.974 -15.819 1.00 7.87 84 LEU B CA 1
ATOM 4055 C C . LEU B 1 85 ? 15.747 -9.844 -16.584 1.00 7.18 84 LEU B C 1
ATOM 4056 O O . LEU B 1 85 ? 16.831 -9.813 -15.997 1.00 8.54 84 LEU B O 1
ATOM 4072 N N . LYS B 1 86 ? 15.667 -9.822 -17.910 1.00 8.31 85 LYS B N 1
ATOM 4073 C CA . LYS B 1 86 ? 16.868 -9.764 -18.721 1.00 8.30 85 LYS B CA 1
ATOM 4074 C C . LYS B 1 86 ? 17.686 -8.490 -18.459 1.00 8.44 85 LYS B C 1
ATOM 4075 O O . LYS B 1 86 ? 18.923 -8.522 -18.569 1.00 9.51 85 LYS B O 1
ATOM 4094 N N . THR B 1 87 ? 17.038 -7.367 -18.105 1.00 8.61 86 THR B N 1
ATOM 4095 C CA . THR B 1 87 ? 17.828 -6.165 -17.809 1.00 9.55 86 THR B CA 1
ATOM 4096 C C . THR B 1 87 ? 18.805 -6.422 -16.676 1.00 10.10 86 THR B C 1
ATOM 4097 O O . THR B 1 87 ? 19.919 -5.891 -16.682 1.00 10.88 86 THR B O 1
ATOM 4108 N N . LEU B 1 88 ? 18.385 -7.187 -15.652 1.00 8.07 87 LEU B N 1
ATOM 4109 C CA . LEU B 1 88 ? 19.280 -7.500 -14.549 1.00 8.73 87 LEU B CA 1
ATOM 4110 C C . LEU B 1 88 ? 20.333 -8.523 -14.960 1.00 10.10 87 LEU B C 1
ATOM 4111 O O . LEU B 1 88 ? 21.524 -8.364 -14.650 1.00 9.96 87 LEU B O 1
ATOM 4127 N N . LEU B 1 89 ? 19.927 -9.567 -15.678 1.00 9.73 88 LEU B N 1
ATOM 4128 C CA . LEU B 1 89 ? 20.899 -10.568 -16.106 1.00 11.36 88 LEU B CA 1
ATOM 4129 C C . LEU B 1 89 ? 21.991 -9.937 -16.965 1.00 10.71 88 LEU B C 1
ATOM 4130 O O . LEU B 1 89 ? 23.162 -10.330 -16.858 1.00 11.25 88 LEU B O 1
ATOM 4146 N N . ASP B 1 90 ? 21.642 -8.927 -17.762 1.00 8.81 89 ASP B N 1
ATOM 4147 C CA . ASP B 1 90 ? 22.623 -8.282 -18.629 1.00 10.04 89 ASP B CA 1
ATOM 4148 C C . ASP B 1 90 ? 23.708 -7.549 -17.862 1.00 11.53 89 ASP B C 1
ATOM 4149 O O . ASP B 1 90 ? 24.787 -7.331 -18.410 1.00 13.79 89 ASP B O 1
ATOM 4158 N N . LEU B 1 91 ? 23.455 -7.164 -16.618 1.00 9.45 90 LEU B N 1
ATOM 4159 C CA . LEU B 1 91 ? 24.427 -6.417 -15.816 1.00 10.88 90 LEU B CA 1
ATOM 4160 C C . LEU B 1 91 ? 25.281 -7.304 -14.921 1.00 13.23 90 LEU B C 1
ATOM 4161 O O . LEU B 1 91 ? 26.126 -6.787 -14.176 1.00 15.89 90 LEU B O 1
ATOM 4177 N N . LEU B 1 92 ? 25.099 -8.624 -14.972 1.00 11.30 91 LEU B N 1
ATOM 4178 C CA . LEU B 1 92 ? 25.899 -9.511 -14.157 1.00 13.30 91 LEU B CA 1
ATOM 4179 C C . LEU B 1 92 ? 27.262 -9.727 -14.811 1.00 14.79 91 LEU B C 1
ATOM 4180 O O . LEU B 1 92 ? 27.417 -9.578 -16.020 1.00 15.63 91 LEU B O 1
ATOM 4196 N N . PRO B 1 93 ? 28.279 -10.066 -14.024 1.00 14.19 92 PRO B N 1
ATOM 4197 C CA . PRO B 1 93 ? 29.585 -10.395 -14.616 1.00 16.86 92 PRO B CA 1
ATOM 4198 C C . PRO B 1 93 ? 29.472 -11.516 -15.640 1.00 20.30 92 PRO B C 1
ATOM 4199 O O . PRO B 1 93 ? 28.559 -12.337 -15.614 1.00 18.17 92 PRO B O 1
ATOM 4210 N N . GLU B 1 94 ? 30.430 -11.562 -16.562 1.00 22.29 93 GLU B N 1
ATOM 4211 C CA . GLU B 1 94 ? 30.232 -12.414 -17.731 1.00 26.52 93 GLU B CA 1
ATOM 4212 C C . GLU B 1 94 ? 30.204 -13.906 -17.386 1.00 24.46 93 GLU B C 1
ATOM 4213 O O . GLU B 1 94 ? 29.585 -14.686 -18.119 1.00 33.48 93 GLU B O 1
ATOM 4225 N N . ARG B 1 95 ? 30.849 -14.332 -16.318 1.00 35.53 94 ARG B N 1
ATOM 4226 C CA . ARG B 1 95 ? 30.801 -15.744 -15.954 1.00 35.64 94 ARG B CA 1
ATOM 4227 C C . ARG B 1 95 ? 30.136 -15.924 -1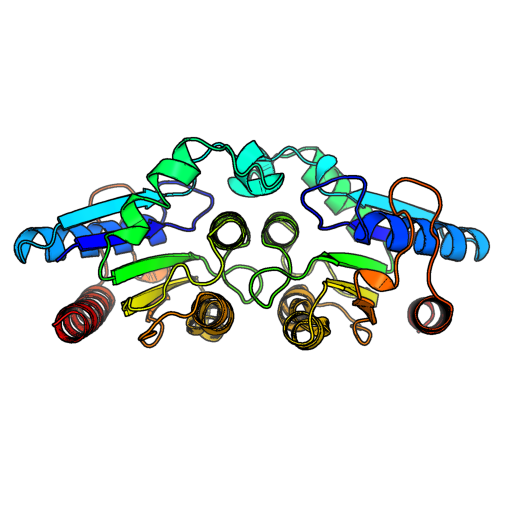4.593 1.00 35.47 94 ARG B C 1
ATOM 4228 O O . ARG B 1 95 ? 30.515 -16.769 -13.789 1.00 35.65 94 ARG B O 1
ATOM 4249 N N . ALA B 1 96 ? 29.077 -15.140 -14.365 1.00 16.69 95 ALA B N 1
ATOM 4250 C CA . ALA B 1 96 ? 28.481 -15.021 -13.044 1.00 16.81 95 ALA B CA 1
ATOM 4251 C C . ALA B 1 96 ? 27.902 -16.325 -12.514 1.00 15.89 95 ALA B C 1
ATOM 4252 O O . ALA B 1 96 ? 27.729 -16.456 -11.300 1.00 15.97 95 ALA B O 1
ATOM 4259 N N . LEU B 1 97 ? 27.511 -17.255 -13.385 1.00 12.10 96 LEU B N 1
ATOM 4260 C CA . LEU B 1 97 ? 26.885 -18.492 -12.919 1.00 14.07 96 LEU B CA 1
ATOM 4261 C C . LEU B 1 97 ? 27.839 -19.669 -12.986 1.00 16.20 96 LEU B C 1
ATOM 4262 O O . LEU B 1 97 ? 27.436 -20.800 -12.699 1.00 15.33 96 LEU B O 1
ATOM 4278 N N . GLN B 1 98 ? 29.106 -19.410 -13.258 1.00 18.31 97 GLN B N 1
ATOM 4279 C CA . GLN B 1 98 ? 30.104 -20.465 -13.280 1.00 17.64 97 GLN B CA 1
ATOM 4280 C C . GLN B 1 98 ? 30.060 -21.270 -11.986 1.00 16.10 97 GLN B C 1
ATOM 4281 O O . GLN B 1 98 ? 30.045 -20.709 -10.891 1.00 17.46 97 GLN B O 1
ATOM 4295 N N . GLY B 1 99 ? 30.034 -22.601 -12.120 1.00 17.67 98 GLY B N 1
ATOM 4296 C CA . GLY B 1 99 ? 29.995 -23.487 -10.982 1.00 17.89 98 GLY B CA 1
ATOM 4297 C C . GLY B 1 99 ? 28.668 -23.586 -10.261 1.00 19.81 98 GLY B C 1
ATOM 4298 O O . GLY B 1 99 ? 28.595 -24.262 -9.231 1.00 20.79 98 GLY B O 1
ATOM 4302 N N . LYS B 1 100 ? 27.608 -22.961 -10.771 1.00 15.25 99 LYS B N 1
ATOM 4303 C CA . LYS B 1 100 ? 26.324 -22.938 -10.083 1.00 14.33 99 LYS B CA 1
ATOM 4304 C C . LYS B 1 100 ? 25.264 -23.756 -10.818 1.00 12.74 99 LYS B C 1
ATOM 4305 O O . LYS B 1 100 ? 25.288 -23.892 -12.042 1.00 14.61 99 LYS B O 1
ATOM 4324 N N . VAL B 1 101 ? 24.339 -24.291 -10.035 1.00 13.21 100 VAL B N 1
ATOM 4325 C CA . VAL B 1 101 ? 23.158 -24.984 -10.534 1.00 12.08 100 VAL B CA 1
ATOM 4326 C C . VAL B 1 101 ? 22.028 -23.970 -10.680 1.00 12.35 100 VAL B C 1
ATOM 4327 O O . VAL B 1 101 ? 21.830 -23.116 -9.808 1.00 11.88 100 VAL B O 1
ATOM 4340 N N . VAL B 1 102 ? 21.281 -24.052 -11.776 1.00 12.03 101 VAL B N 1
ATOM 4341 C CA . VAL B 1 102 ? 20.164 -23.144 -12.016 1.00 10.31 101 VAL B CA 1
ATOM 4342 C C . VAL B 1 102 ? 18.891 -23.926 -12.286 1.00 11.53 101 VAL B C 1
ATOM 4343 O O . VAL B 1 102 ? 18.871 -24.812 -13.147 1.00 12.22 101 VAL B O 1
ATOM 4356 N N . LEU B 1 103 ? 17.824 -23.574 -11.573 1.00 11.78 102 LEU B N 1
ATOM 4357 C CA . LEU B 1 103 ? 16.477 -24.075 -11.831 1.00 9.72 102 LEU B CA 1
ATOM 4358 C C . LEU B 1 103 ? 15.632 -22.947 -12.395 1.00 10.23 102 LEU B C 1
ATOM 4359 O O . LEU B 1 103 ? 15.333 -21.984 -11.661 1.00 8.73 102 LEU B O 1
ATOM 4375 N N . PRO B 1 104 ? 15.255 -22.987 -13.673 1.00 10.39 103 PRO B N 1
ATOM 4376 C CA . PRO B 1 104 ? 14.392 -21.967 -14.244 1.00 8.36 103 PRO B CA 1
ATOM 4377 C C . PRO B 1 104 ? 12.929 -22.347 -14.139 1.00 12.55 103 PRO B C 1
ATOM 4378 O O . PRO B 1 104 ? 12.539 -23.502 -14.339 1.00 11.34 103 PRO B O 1
ATOM 4389 N N . LEU B 1 105 ? 12.117 -21.342 -13.817 1.00 10.48 104 LEU B N 1
ATOM 4390 C CA . LEU B 1 105 ? 10.678 -21.493 -13.738 1.00 7.96 104 LEU B CA 1
ATOM 4391 C C . LEU B 1 105 ? 10.050 -20.430 -14.625 1.00 11.34 104 LEU B C 1
ATOM 4392 O O . LEU B 1 105 ? 10.548 -19.306 -14.724 1.00 12.60 104 LEU B O 1
ATOM 4408 N N . ALA B 1 106 ? 8.930 -20.774 -15.237 1.00 10.63 105 ALA B N 1
ATOM 4409 C CA . ALA B 1 106 ? 8.241 -19.858 -16.130 1.00 11.58 105 ALA B CA 1
ATOM 4410 C C . ALA B 1 106 ? 6.747 -19.935 -15.883 1.00 11.31 105 ALA B C 1
ATOM 4411 O O . ALA B 1 106 ? 6.208 -21.009 -15.567 1.00 12.77 105 ALA B O 1
ATOM 4418 N N . THR B 1 107 ? 6.073 -18.796 -16.033 1.00 10.80 106 THR B N 1
ATOM 4419 C CA . THR B 1 107 ? 4.633 -18.732 -15.866 1.00 9.54 106 THR B CA 1
ATOM 4420 C C . THR B 1 107 ? 3.985 -18.137 -17.113 1.00 12.55 106 THR B C 1
ATOM 4421 O O . THR B 1 107 ? 4.581 -17.316 -17.828 1.00 12.17 106 THR B O 1
ATOM 4432 N N . GLY B 1 108 ? 2.768 -18.576 -17.389 1.00 12.30 107 GLY B N 1
ATOM 4433 C CA . GLY B 1 108 ? 2.057 -18.048 -18.536 1.00 14.53 107 GLY B CA 1
ATOM 4434 C C . GLY B 1 108 ? 0.735 -18.761 -18.707 1.00 19.48 107 GLY B C 1
ATOM 4435 O O . GLY B 1 108 ? 0.398 -19.677 -17.964 1.00 19.59 107 GLY B O 1
ATOM 4439 N N . GLY B 1 109 ? -0.008 -18.337 -19.721 1.00 23.72 108 GLY B N 1
ATOM 4440 C CA . GLY B 1 109 ? -1.407 -18.714 -19.786 1.00 30.26 108 GLY B CA 1
ATOM 4441 C C . GLY B 1 109 ? -1.816 -19.474 -21.024 1.00 34.02 108 GLY B C 1
ATOM 4442 O O . GLY B 1 109 ? -2.968 -19.904 -21.127 1.00 38.51 108 GLY B O 1
ATOM 4446 N N . THR B 1 110 ? -0.891 -19.663 -21.960 1.00 32.49 109 THR B N 1
ATOM 4447 C CA . THR B 1 110 ? -1.206 -20.291 -23.233 1.00 34.65 109 THR B CA 1
ATOM 4448 C C . THR B 1 110 ? -0.151 -21.325 -23.581 1.00 39.20 109 THR B C 1
ATOM 4449 O O . THR B 1 110 ? 0.949 -21.346 -23.023 1.00 34.71 109 THR B O 1
ATOM 4460 N N . VAL B 1 111 ? -0.506 -22.180 -24.541 1.00 37.38 110 VAL B N 1
ATOM 4461 C CA . VAL B 1 111 ? 0.448 -23.150 -25.066 1.00 33.71 110 VAL B CA 1
ATOM 4462 C C . VAL B 1 111 ? 1.624 -22.451 -25.726 1.00 33.76 110 VAL B C 1
ATOM 4463 O O . VAL B 1 111 ? 2.756 -22.945 -25.683 1.00 33.87 110 VAL B O 1
ATOM 4476 N N . ALA B 1 112 ? 1.392 -21.298 -26.349 1.00 36.31 111 ALA B N 1
ATOM 4477 C CA . ALA B 1 112 ? 2.516 -20.554 -26.898 1.00 40.47 111 ALA B CA 1
ATOM 4478 C C . ALA B 1 112 ? 3.495 -20.178 -25.795 1.00 34.59 111 ALA B C 1
ATOM 4479 O O . ALA B 1 112 ? 4.714 -20.258 -25.979 1.00 37.36 111 ALA B O 1
ATOM 4486 N N . HIS B 1 113 ? 2.976 -19.778 -24.630 1.00 32.86 112 HIS B N 1
ATOM 4487 C CA . HIS B 1 113 ? 3.845 -19.510 -23.487 1.00 30.16 112 HIS B CA 1
ATOM 4488 C C . HIS B 1 113 ? 4.580 -20.771 -23.047 1.00 23.32 112 HIS B C 1
ATOM 4489 O O . HIS B 1 113 ? 5.766 -20.722 -22.713 1.00 23.51 112 HIS B O 1
ATOM 4503 N N . LEU B 1 114 ? 3.889 -21.917 -23.030 1.00 24.67 113 LEU B N 1
ATOM 4504 C CA . LEU B 1 114 ? 4.527 -23.165 -22.620 1.00 24.51 113 LEU B CA 1
ATOM 4505 C C . LEU B 1 114 ? 5.716 -23.496 -23.517 1.00 25.94 113 LEU B C 1
ATOM 4506 O O . LEU B 1 114 ? 6.726 -24.039 -23.049 1.00 22.73 113 LEU B O 1
ATOM 4522 N N . LEU B 1 115 ? 5.651 -23.121 -24.792 1.00 31.18 114 LEU B N 1
ATOM 4523 C CA . LEU B 1 115 ? 6.782 -23.361 -25.676 1.00 29.77 114 LEU B CA 1
ATOM 4524 C C . LEU B 1 115 ? 8.020 -22.562 -25.287 1.00 28.02 114 LEU B C 1
ATOM 4525 O O . LEU B 1 115 ? 9.119 -22.911 -25.719 1.00 28.65 114 LEU B O 1
ATOM 4541 N N . ALA B 1 116 ? 7.877 -21.523 -24.467 1.00 22.09 115 ALA B N 1
ATOM 4542 C CA . ALA B 1 116 ? 8.994 -20.691 -24.045 1.00 21.68 115 ALA B CA 1
ATOM 4543 C C . ALA B 1 116 ? 9.565 -21.108 -22.700 1.00 18.54 115 ALA B C 1
ATOM 4544 O O . ALA B 1 116 ? 10.349 -20.362 -22.110 1.00 19.13 115 ALA B O 1
ATOM 4551 N N . VAL B 1 117 ? 9.219 -22.307 -22.222 1.00 21.50 116 VAL B N 1
ATOM 4552 C CA . VAL B 1 117 ? 9.613 -22.717 -20.880 1.00 22.72 116 VAL B CA 1
ATOM 4553 C C . VAL B 1 117 ? 11.126 -22.705 -20.708 1.00 22.62 116 VAL B C 1
ATOM 4554 O O . VAL B 1 117 ? 11.629 -22.454 -19.607 1.00 20.62 116 VAL B O 1
ATOM 4567 N N . ASP B 1 118 ? 11.880 -22.985 -21.771 1.00 18.61 117 ASP B N 1
ATOM 4568 C CA . ASP B 1 118 ? 13.332 -23.039 -21.696 1.00 17.41 117 ASP B CA 1
ATOM 4569 C C . ASP B 1 118 ? 13.993 -21.860 -22.396 1.00 15.70 117 ASP B C 1
ATOM 4570 O O . ASP B 1 118 ? 15.172 -21.927 -22.740 1.00 19.74 117 ASP B O 1
ATOM 4579 N N . ALA B 1 119 ? 13.273 -20.742 -22.544 1.00 17.26 119 ALA B N 1
ATOM 4580 C CA . ALA B 1 119 ? 13.838 -19.601 -23.255 1.00 18.84 119 ALA B CA 1
ATOM 4581 C C . ALA B 1 119 ? 15.059 -18.992 -22.546 1.00 12.41 119 ALA B C 1
ATOM 4582 O O . ALA B 1 119 ? 15.908 -18.381 -23.207 1.00 16.55 119 ALA B O 1
ATOM 4589 N N . LEU B 1 120 ? 15.153 -19.097 -21.215 1.00 17.03 120 LEU B N 1
ATOM 4590 C CA . LEU B 1 120 ? 16.346 -18.588 -20.545 1.00 15.31 120 LEU B CA 1
ATOM 4591 C C . LEU B 1 120 ? 17.604 -19.390 -20.835 1.00 15.88 120 LEU B C 1
ATOM 4592 O O . LEU B 1 120 ? 18.697 -18.904 -20.550 1.00 15.52 120 LEU B O 1
ATOM 4608 N N . LYS B 1 121 ? 17.506 -20.606 -21.374 1.00 16.81 121 LYS B N 1
ATOM 4609 C CA . LYS B 1 121 ? 18.698 -21.456 -21.456 1.00 17.19 121 LYS B CA 1
ATOM 4610 C C . LYS B 1 121 ? 19.901 -20.803 -22.144 1.00 16.50 121 LYS B C 1
ATOM 4611 O O . LYS B 1 121 ? 21.001 -20.843 -21.571 1.00 18.15 121 LYS B O 1
ATOM 4630 N N . PRO B 1 122 ? 19.784 -20.185 -23.327 1.00 17.28 122 PRO B N 1
ATOM 4631 C CA . PRO B 1 122 ? 20.971 -19.543 -23.935 1.00 18.40 122 PRO B CA 1
ATOM 4632 C C . PRO B 1 122 ? 21.585 -18.458 -23.073 1.00 16.67 122 PRO B C 1
ATOM 4633 O O . PRO B 1 122 ? 22.801 -18.246 -23.103 1.00 17.26 122 PRO B O 1
ATOM 4644 N N . VAL B 1 123 ? 20.750 -17.736 -22.329 1.00 15.16 123 VAL B N 1
ATOM 4645 C CA . VAL B 1 123 ? 21.242 -16.663 -21.477 1.00 13.59 123 VAL B CA 1
ATOM 4646 C C . VAL B 1 123 ? 22.007 -17.249 -20.298 1.00 12.29 123 VAL B C 1
ATOM 4647 O O . VAL B 1 123 ? 23.091 -16.782 -19.936 1.00 13.06 123 VAL B O 1
ATOM 4660 N N . LEU B 1 124 ? 21.424 -18.265 -19.661 1.00 12.48 124 LEU B N 1
ATOM 4661 C CA . LEU B 1 124 ? 22.075 -18.929 -18.542 1.00 12.17 124 LEU B CA 1
ATOM 4662 C C . LEU B 1 124 ? 23.347 -19.641 -18.983 1.00 14.45 124 LEU B C 1
ATOM 4663 O O . LEU B 1 124 ? 24.323 -19.685 -18.227 1.00 14.93 124 LEU B O 1
ATOM 4679 N N . SER B 1 125 ? 23.360 -20.179 -20.208 1.00 14.70 125 SER B N 1
ATOM 4680 C CA . SER B 1 125 ? 24.572 -20.775 -20.747 1.00 15.74 125 SER B CA 1
ATOM 4681 C C . SER B 1 125 ? 25.628 -19.712 -21.000 1.00 16.34 125 SER B C 1
ATOM 4682 O O . SER B 1 125 ? 26.817 -19.942 -20.761 1.00 17.36 125 SER B O 1
ATOM 4690 N N . ALA B 1 126 ? 25.215 -18.542 -21.501 1.00 17.47 126 ALA B N 1
ATOM 4691 C CA . ALA B 1 126 ? 26.160 -17.449 -21.699 1.00 14.43 126 ALA B CA 1
ATOM 4692 C C . ALA B 1 126 ? 26.803 -17.031 -20.388 1.00 16.50 126 ALA B C 1
ATOM 4693 O O . ALA B 1 126 ? 27.969 -16.634 -20.373 1.00 20.52 126 ALA B O 1
ATOM 4700 N N . LEU B 1 127 ? 26.043 -17.078 -19.284 1.00 14.28 127 LEU B N 1
ATOM 4701 C CA . LEU B 1 127 ? 26.545 -16.800 -17.950 1.00 14.28 127 LEU B CA 1
ATOM 4702 C C . LEU B 1 127 ? 27.346 -17.957 -17.348 1.00 15.75 127 LEU B C 1
ATOM 4703 O O . LEU B 1 127 ? 27.804 -17.851 -16.212 1.00 17.52 127 LEU B O 1
ATOM 4719 N N . LYS B 1 128 ? 27.518 -19.052 -18.083 1.00 16.49 128 LYS B N 1
ATOM 4720 C CA . LYS B 1 128 ? 28.396 -20.169 -17.708 1.00 19.02 128 LYS B CA 1
ATOM 4721 C C . LYS B 1 128 ? 27.831 -21.021 -16.573 1.00 18.77 128 LYS B C 1
ATOM 4722 O O . LYS B 1 128 ? 28.586 -21.609 -15.804 1.00 18.40 128 LYS B O 1
ATOM 4741 N N . ALA B 1 129 ? 26.512 -21.128 -16.463 1.00 15.18 129 ALA B N 1
ATOM 4742 C CA . ALA B 1 129 ? 25.917 -22.054 -15.509 1.00 14.54 129 ALA B CA 1
ATOM 4743 C C . ALA B 1 129 ? 26.503 -23.451 -15.673 1.00 13.97 129 ALA B C 1
ATOM 4744 O O . ALA B 1 129 ? 26.647 -23.947 -16.792 1.00 17.87 129 ALA B O 1
ATOM 4751 N N . GLN B 1 130 ? 26.829 -24.076 -14.548 1.00 15.64 130 GLN B N 1
ATOM 4752 C CA . GLN B 1 130 ? 27.371 -25.438 -14.567 1.00 16.94 130 GLN B CA 1
ATOM 4753 C C . GLN B 1 130 ? 26.309 -26.457 -14.951 1.00 18.65 130 GLN B C 1
ATOM 4754 O O . GLN B 1 130 ? 26.581 -27.402 -15.706 1.00 17.71 130 GLN B O 1
ATOM 4768 N N . GLU B 1 131 ? 25.097 -26.291 -14.439 1.00 14.97 131 GLU B N 1
ATOM 4769 C CA . GLU B 1 131 ? 24.019 -27.215 -14.737 1.00 15.54 131 GLU B CA 1
ATOM 4770 C C . GLU B 1 131 ? 22.733 -26.417 -14.791 1.00 17.00 131 GLU B C 1
ATOM 4771 O O . GLU B 1 131 ? 22.457 -25.633 -13.882 1.00 15.45 131 GLU B O 1
ATOM 4783 N N . ILE B 1 132 ? 21.989 -26.581 -15.878 1.00 13.53 132 ILE B N 1
ATOM 4784 C CA . ILE B 1 132 ? 20.703 -25.914 -16.076 1.00 14.24 132 ILE B CA 1
ATOM 4785 C C . ILE B 1 132 ? 19.637 -26.998 -16.084 1.00 15.40 132 ILE B C 1
ATOM 4786 O O . ILE B 1 132 ? 19.579 -27.816 -17.007 1.00 16.04 132 ILE B O 1
ATOM 4802 N N . LEU B 1 133 ? 18.794 -27.028 -15.061 1.00 12.50 133 LEU B N 1
ATOM 4803 C CA . LEU B 1 133 ? 17.721 -28.004 -14.981 1.00 12.68 133 LEU B CA 1
ATOM 4804 C C . LEU B 1 133 ? 16.658 -27.719 -16.034 1.00 13.99 133 LEU B C 1
ATOM 4805 O O . LEU B 1 133 ? 16.515 -26.595 -16.517 1.00 14.10 133 LEU B O 1
ATOM 4821 N N . HIS B 1 134 ? 15.877 -28.749 -16.359 1.00 13.50 134 HIS B N 1
ATOM 4822 C CA . HIS B 1 134 ? 14.690 -28.557 -17.193 1.00 15.83 134 HIS B CA 1
ATOM 4823 C C . HIS B 1 134 ? 13.823 -27.453 -16.601 1.00 13.59 134 HIS B C 1
ATOM 4824 O O . HIS B 1 134 ? 13.540 -27.450 -15.405 1.00 15.52 134 HIS B O 1
ATOM 4838 N N . GLY B 1 135 ? 13.353 -26.543 -17.441 1.00 18.22 135 GLY B N 1
ATOM 4839 C CA . GLY B 1 135 ? 12.453 -25.516 -16.946 1.00 17.34 135 GLY B CA 1
ATOM 4840 C C . GLY B 1 135 ? 11.108 -26.109 -16.546 1.00 19.31 135 GLY B C 1
ATOM 4841 O O . GLY B 1 135 ? 10.584 -27.019 -17.200 1.00 22.29 135 GLY B O 1
ATOM 4845 N N . VAL B 1 136 ? 10.565 -25.617 -15.427 1.00 17.52 136 VAL B N 1
ATOM 4846 C CA . VAL B 1 136 ? 9.215 -25.945 -14.964 1.00 15.70 136 VAL B CA 1
ATOM 4847 C C . VAL B 1 136 ? 8.281 -24.849 -15.435 1.00 17.10 136 VAL B C 1
ATOM 4848 O O . VAL B 1 136 ? 8.551 -23.677 -15.185 1.00 14.43 136 VAL B O 1
ATOM 4861 N N . PHE B 1 137 ? 7.174 -25.220 -16.071 1.00 12.14 137 PHE B N 1
ATOM 4862 C CA . PHE B 1 137 ? 6.192 -24.257 -16.532 1.00 12.44 137 PHE B CA 1
ATOM 4863 C C . PHE B 1 137 ? 4.972 -24.333 -15.628 1.00 13.92 137 PHE B C 1
ATOM 4864 O O . PHE B 1 137 ? 4.403 -25.411 -15.422 1.00 16.22 137 PHE B O 1
ATOM 4881 N N . ALA B 1 138 ? 4.594 -23.201 -15.076 1.00 11.62 138 ALA B N 1
ATOM 4882 C CA . ALA B 1 138 ? 3.384 -23.059 -14.287 1.00 15.51 138 ALA B CA 1
ATOM 4883 C C . ALA B 1 138 ? 2.368 -22.287 -15.116 1.00 17.14 138 ALA B C 1
ATOM 4884 O O . ALA B 1 138 ? 2.533 -21.085 -15.364 1.00 17.04 138 ALA B O 1
ATOM 4891 N N . ASP B 1 139 ? 1.323 -22.975 -15.546 1.00 14.32 139 ASP B N 1
ATOM 4892 C CA . ASP B 1 139 ? 0.230 -22.292 -16.207 1.00 14.90 139 ASP B CA 1
ATOM 4893 C C . ASP B 1 139 ? -0.444 -21.355 -15.211 1.00 15.37 139 ASP B C 1
ATOM 4894 O O . ASP B 1 139 ? -0.524 -21.651 -14.021 1.00 15.16 139 ASP B O 1
ATOM 4903 N N . ASP B 1 140 ? -0.935 -20.219 -15.703 1.00 19.33 140 ASP B N 1
ATOM 4904 C CA . ASP B 1 140 ? -1.540 -19.256 -14.793 1.00 19.65 140 ASP B CA 1
ATOM 4905 C C . ASP B 1 140 ? -2.630 -19.886 -13.933 1.00 20.14 140 ASP B C 1
ATOM 4906 O O . ASP B 1 140 ? -2.775 -19.534 -12.751 1.00 21.06 140 ASP B O 1
ATOM 4915 N N . SER B 1 141 ? -3.370 -20.861 -14.478 1.00 18.04 141 SER B N 1
ATOM 4916 C CA . SER B 1 141 ? -4.449 -21.508 -13.734 1.00 21.28 141 SER B CA 1
ATOM 4917 C C . SER B 1 141 ? -3.945 -22.387 -12.603 1.00 20.03 141 SER B C 1
ATOM 4918 O O . SER B 1 141 ? -4.720 -22.760 -11.719 1.00 22.20 141 SER B O 1
ATOM 4926 N N . GLN B 1 142 ? -2.680 -22.738 -12.609 1.00 15.62 142 GLN B N 1
ATOM 4927 C CA . GLN B 1 142 ? -2.168 -23.672 -11.616 1.00 15.40 142 GLN B CA 1
ATOM 4928 C C . GLN B 1 142 ? -1.617 -22.997 -10.371 1.00 12.72 142 GLN B C 1
ATOM 4929 O O . GLN B 1 142 ? -1.280 -23.693 -9.409 1.00 12.52 142 GLN B O 1
ATOM 4943 N N . VAL B 1 143 ? -1.488 -21.669 -10.382 1.00 14.26 143 VAL B N 1
ATOM 4944 C CA . VAL B 1 143 ? -1.018 -20.898 -9.239 1.00 13.61 143 VAL B CA 1
ATOM 4945 C C . VAL B 1 143 ? -2.226 -20.151 -8.705 1.00 15.37 143 VAL B C 1
ATOM 4946 O O . VAL B 1 143 ? -2.790 -19.302 -9.404 1.00 21.55 143 VAL B O 1
ATOM 4959 N N . ILE B 1 144 ? -2.621 -20.474 -7.480 1.00 12.00 144 ILE B N 1
ATOM 4960 C CA . ILE B 1 144 ? -3.893 -20.081 -6.891 1.00 13.15 144 ILE B CA 1
ATOM 4961 C C . ILE B 1 144 ? -3.616 -18.935 -5.924 1.00 16.06 144 ILE B C 1
ATOM 4962 O O . ILE B 1 144 ? -2.778 -19.059 -5.033 1.00 18.32 144 ILE B O 1
ATOM 4978 N N . ASP B 1 145 ? -4.289 -17.808 -6.125 1.00 12.48 145 ASP B N 1
ATOM 4979 C CA . ASP B 1 145 ? -4.227 -16.657 -5.220 1.00 17.40 145 ASP B CA 1
ATOM 4980 C C . ASP B 1 145 ? -2.793 -16.330 -4.797 1.00 12.13 145 ASP B C 1
ATOM 4981 O O . ASP B 1 145 ? -2.422 -16.389 -3.621 1.00 12.86 145 ASP B O 1
ATOM 4990 N N . TYR B 1 146 ? -2.031 -15.911 -5.804 1.00 13.71 146 TYR B N 1
ATOM 4991 C CA . TYR B 1 146 ? -0.617 -15.631 -5.630 1.00 10.99 146 TYR B CA 1
ATOM 4992 C C . TYR B 1 146 ? -0.365 -14.414 -4.767 1.00 12.25 146 TYR B C 1
ATOM 4993 O O . TYR B 1 146 ? 0.799 -14.139 -4.454 1.00 12.56 146 TYR B O 1
ATOM 5011 N N . HIS B 1 147 ? -1.405 -13.679 -4.382 1.00 12.20 147 HIS B N 1
ATOM 5012 C CA . HIS B 1 147 ? -1.217 -12.570 -3.465 1.00 21.95 147 HIS B CA 1
ATOM 5013 C C . HIS B 1 147 ? -0.966 -13.047 -2.049 1.00 20.51 147 HIS B C 1
ATOM 5014 O O . HIS B 1 147 ? -0.409 -12.296 -1.237 1.00 11.27 147 HIS B O 1
ATOM 5028 N N . HIS B 1 148 ? -1.371 -14.271 -1.730 1.00 12.32 148 HIS B N 1
ATOM 5029 C CA . HIS B 1 148 ? -1.236 -14.768 -0.363 1.00 18.81 148 HIS B CA 1
ATOM 5030 C C . HIS B 1 148 ? -0.274 -15.948 -0.323 1.00 12.52 148 HIS B C 1
ATOM 5031 O O . HIS B 1 148 ? 0.718 -15.918 -1.049 1.00 7.23 148 HIS B O 1
ATOM 5045 N N . ARG B 1 149 ? -0.499 -16.957 0.508 1.00 10.89 149 ARG B N 1
ATOM 5046 C CA . ARG B 1 149 ? 0.488 -18.042 0.630 1.00 18.01 149 ARG B CA 1
ATOM 5047 C C . ARG B 1 149 ? 0.648 -18.792 -0.698 1.00 10.34 149 ARG B C 1
ATOM 5048 O O . ARG B 1 149 ? -0.256 -18.794 -1.535 1.00 10.55 149 ARG B O 1
ATOM 5069 N N . PRO B 1 150 ? 1.797 -19.422 -0.921 1.00 11.09 150 PRO B N 1
ATOM 5070 C CA . PRO B 1 150 ? 1.927 -20.307 -2.099 1.00 14.27 150 PRO B CA 1
ATOM 5071 C C . PRO B 1 150 ? 0.844 -21.367 -2.107 1.00 15.93 150 PRO B C 1
ATOM 5072 O O . PRO B 1 150 ? 0.620 -22.070 -1.109 1.00 14.97 150 PRO B O 1
ATOM 5083 N N . GLN B 1 151 ? 0.193 -21.508 -3.250 1.00 9.44 151 GLN B N 1
ATOM 5084 C CA . GLN B 1 151 ? -0.907 -22.451 -3.372 1.00 14.12 151 GLN B CA 1
ATOM 5085 C C . GLN B 1 151 ? -0.965 -22.888 -4.825 1.00 13.52 151 GLN B C 1
ATOM 5086 O O . GLN B 1 151 ? -1.072 -22.044 -5.711 1.00 14.65 151 GLN B O 1
ATOM 5100 N N . PHE B 1 152 ? -0.840 -24.182 -5.070 1.00 11.99 152 PHE B N 1
ATOM 5101 C CA . PHE B 1 152 ? -0.728 -24.703 -6.423 1.00 12.95 152 PHE B CA 1
ATOM 5102 C C . PHE B 1 152 ? -1.694 -25.851 -6.606 1.00 11.12 152 PHE B C 1
ATOM 5103 O O . PHE B 1 152 ? -2.052 -26.530 -5.634 1.00 15.27 152 PHE B O 1
ATOM 5120 N N . THR B 1 153 ? -2.105 -26.064 -7.850 1.00 11.75 153 THR B N 1
ATOM 5121 C CA . THR B 1 153 ? -2.856 -27.270 -8.145 1.00 12.82 153 THR B CA 1
ATOM 5122 C C . THR B 1 153 ? -1.945 -28.473 -7.952 1.00 13.43 153 THR B C 1
ATOM 5123 O O . THR B 1 153 ? -0.719 -28.365 -8.018 1.00 12.58 153 THR B O 1
ATOM 5134 N N . PRO B 1 154 ? -2.521 -29.641 -7.679 1.00 12.58 154 PRO B N 1
ATOM 5135 C CA . PRO B 1 154 ? -1.656 -30.791 -7.381 1.00 17.29 154 PRO B CA 1
ATOM 5136 C C . PRO B 1 154 ? -0.696 -31.133 -8.497 1.00 13.38 154 PRO B C 1
ATOM 5137 O O . PRO B 1 154 ? 0.430 -31.535 -8.202 1.00 17.10 154 PRO B O 1
ATOM 5148 N N . ASN B 1 155 ? -1.092 -30.984 -9.757 1.00 15.32 155 ASN B N 1
ATOM 5149 C CA . ASN B 1 155 ? -0.174 -31.294 -10.843 1.00 20.08 155 ASN B CA 1
ATOM 5150 C C . ASN B 1 155 ? 1.062 -30.419 -10.768 1.00 17.32 155 ASN B C 1
ATOM 5151 O O . ASN B 1 155 ? 2.191 -30.898 -10.914 1.00 18.29 155 ASN B O 1
ATOM 5162 N N . LEU B 1 156 ? 0.870 -29.130 -10.528 1.00 14.83 156 LEU B N 1
ATOM 5163 C CA . LEU B 1 156 ? 2.029 -28.255 -10.454 1.00 14.04 156 LEU B CA 1
ATOM 5164 C C . LEU B 1 156 ? 2.817 -28.497 -9.176 1.00 11.68 156 LEU B C 1
ATOM 5165 O O . LEU B 1 156 ? 4.052 -28.508 -9.196 1.00 11.86 156 LEU B O 1
ATOM 5181 N N . GLN B 1 157 ? 2.127 -28.715 -8.053 1.00 12.94 157 GLN B N 1
ATOM 5182 C CA . GLN B 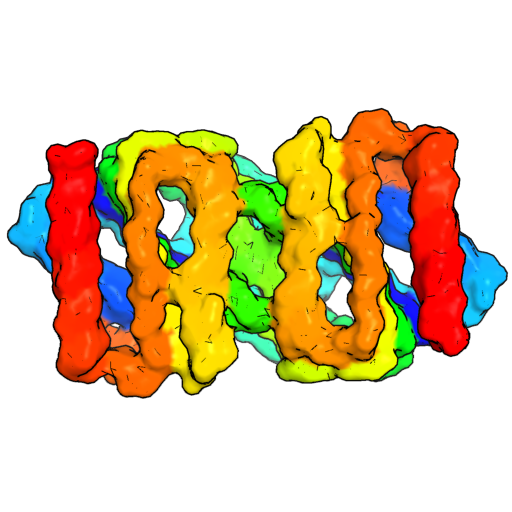1 157 ? 2.840 -28.970 -6.819 1.00 13.41 157 GLN B CA 1
ATOM 5183 C C . GLN B 1 157 ? 3.785 -30.167 -6.974 1.00 13.55 157 GLN B C 1
ATOM 5184 O O . GLN B 1 157 ? 4.942 -30.118 -6.539 1.00 12.49 157 GLN B O 1
ATOM 5198 N N . THR B 1 158 ? 3.309 -31.245 -7.602 1.00 14.73 158 THR B N 1
ATOM 5199 C CA . THR B 1 158 ? 4.147 -32.427 -7.780 1.00 14.35 158 THR B CA 1
ATOM 5200 C C . THR B 1 158 ? 5.362 -32.109 -8.635 1.00 13.40 158 THR B C 1
ATOM 5201 O O . THR B 1 158 ? 6.486 -32.494 -8.293 1.00 12.33 158 THR B O 1
ATOM 5212 N N . ARG B 1 159 ? 5.163 -31.359 -9.725 1.00 12.98 159 ARG B N 1
ATOM 5213 C CA . ARG B 1 159 ? 6.282 -31.054 -10.601 1.00 12.87 159 ARG B CA 1
ATOM 5214 C C . ARG B 1 159 ? 7.268 -30.123 -9.925 1.00 10.50 159 ARG B C 1
ATOM 5215 O O . ARG B 1 159 ? 8.483 -30.275 -10.079 1.00 12.08 159 ARG B O 1
ATOM 5236 N N . LEU B 1 160 ? 6.765 -29.150 -9.163 1.00 11.69 160 LEU B N 1
ATOM 5237 C CA . LEU B 1 160 ? 7.655 -28.239 -8.458 1.00 12.76 160 LEU B CA 1
ATOM 5238 C C . LEU B 1 160 ? 8.477 -28.970 -7.397 1.00 10.78 160 LEU B C 1
ATOM 5239 O O . LEU B 1 160 ? 9.691 -28.766 -7.287 1.00 13.52 160 LEU B O 1
ATOM 5255 N N . ASP B 1 161 ? 7.834 -29.846 -6.613 1.00 13.56 161 ASP B N 1
ATOM 5256 C CA . ASP B 1 161 ? 8.560 -30.628 -5.609 1.00 11.83 161 ASP B CA 1
ATOM 5257 C C . ASP B 1 161 ? 9.624 -31.501 -6.259 1.00 12.27 161 ASP B C 1
ATOM 5258 O O . ASP B 1 161 ? 10.747 -31.613 -5.748 1.00 12.98 161 ASP B O 1
ATOM 5267 N N . THR B 1 162 ? 9.287 -32.118 -7.394 1.00 10.82 162 THR B N 1
ATOM 5268 C CA . THR B 1 162 ? 10.244 -32.950 -8.113 1.00 13.23 162 THR B CA 1
ATOM 5269 C C . THR 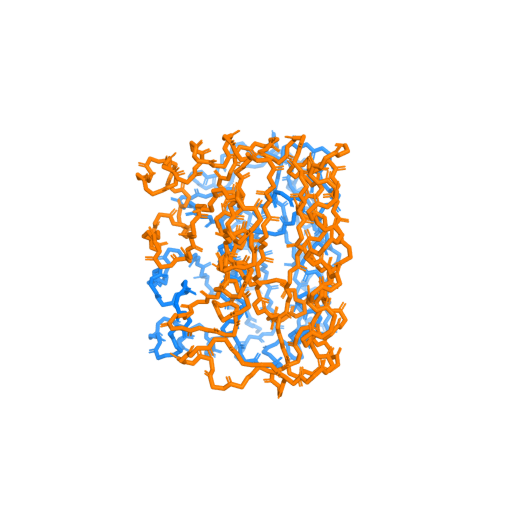B 1 162 ? 11.447 -32.118 -8.534 1.00 11.62 162 THR B C 1
ATOM 5270 O O . THR B 1 162 ? 12.596 -32.521 -8.347 1.00 12.24 162 THR B O 1
ATOM 5281 N N . ALA B 1 163 ? 11.195 -30.965 -9.143 1.00 12.35 163 ALA B N 1
ATOM 5282 C CA . ALA B 1 163 ? 12.290 -30.112 -9.594 1.00 11.00 163 ALA B CA 1
ATOM 5283 C C . ALA B 1 163 ? 13.147 -29.624 -8.436 1.00 10.56 163 ALA B C 1
ATOM 5284 O O . ALA B 1 163 ? 14.374 -29.535 -8.557 1.00 11.32 163 ALA B O 1
ATOM 5291 N N . LEU B 1 164 ? 12.514 -29.277 -7.308 1.00 9.73 164 LEU B N 1
ATOM 5292 C CA . LEU B 1 164 ? 13.255 -28.778 -6.166 1.00 10.50 164 LEU B CA 1
ATOM 5293 C C . LEU B 1 164 ? 14.108 -29.869 -5.544 1.00 9.83 164 LEU B C 1
ATOM 5294 O O . LEU B 1 164 ? 15.243 -29.599 -5.132 1.00 11.76 164 LEU B O 1
ATOM 5310 N N . GLU B 1 165 ? 13.633 -31.120 -5.557 1.00 11.48 165 GLU B N 1
ATOM 5311 C CA . GLU B 1 165 ? 14.463 -32.227 -5.071 1.00 14.07 165 GLU B CA 1
ATOM 5312 C C . GLU B 1 165 ? 15.633 -32.492 -6.021 1.00 10.34 165 GLU B C 1
ATOM 5313 O O . GLU B 1 165 ? 16.776 -32.671 -5.591 1.00 13.06 165 GLU B O 1
ATOM 5325 N N . THR B 1 166 ? 15.397 -32.422 -7.325 1.00 11.43 166 THR B N 1
ATOM 5326 C CA . THR B 1 166 ? 16.495 -32.547 -8.281 1.00 10.52 166 THR B CA 1
ATOM 5327 C C . THR B 1 166 ? 17.526 -31.434 -8.086 1.00 13.37 166 THR B C 1
ATOM 5328 O O . THR B 1 166 ? 18.740 -31.676 -8.133 1.00 13.71 166 THR B O 1
ATOM 5339 N N . PHE B 1 167 ? 17.051 -30.218 -7.884 1.00 10.72 167 PHE B N 1
ATOM 5340 C CA . PHE B 1 167 ? 17.929 -29.081 -7.634 1.00 11.01 167 PHE B CA 1
ATOM 5341 C C . PHE B 1 167 ? 18.766 -29.304 -6.388 1.00 10.11 167 PHE B C 1
ATOM 5342 O O . PHE B 1 167 ? 19.981 -29.118 -6.403 1.00 11.26 167 PHE B O 1
ATOM 5359 N N . TRP B 1 168 ? 18.115 -29.706 -5.289 1.00 11.67 168 TRP B N 1
ATOM 5360 C CA . TRP B 1 168 ? 18.828 -29.974 -4.050 1.00 12.09 168 TRP B CA 1
ATOM 5361 C C . TRP B 1 168 ? 19.899 -31.034 -4.254 1.00 13.91 168 TRP B C 1
ATOM 5362 O O . TRP B 1 168 ? 21.042 -30.865 -3.809 1.00 14.83 168 TRP B O 1
ATOM 5383 N N . GLN B 1 169 ? 19.573 -32.102 -4.975 1.00 12.98 169 GLN B N 1
ATOM 5384 C CA . GLN B 1 169 ? 20.581 -33.135 -5.218 1.00 14.14 169 GLN B CA 1
ATOM 5385 C C . GLN B 1 169 ? 21.726 -32.594 -6.069 1.00 15.79 169 GLN B C 1
ATOM 5386 O O . GLN B 1 169 ? 22.899 -32.873 -5.808 1.00 17.37 169 GLN B O 1
ATOM 5400 N N . ALA B 1 170 ? 21.410 -31.790 -7.083 1.00 14.28 170 ALA B N 1
ATOM 5401 C CA . ALA B 1 170 ? 22.439 -31.229 -7.953 1.00 14.64 170 ALA B CA 1
ATOM 5402 C C . ALA B 1 170 ? 23.393 -30.324 -7.198 1.00 15.79 170 ALA B C 1
ATOM 5403 O O . ALA B 1 170 ? 24.586 -30.262 -7.527 1.00 17.68 170 ALA B O 1
ATOM 5410 N N . LEU B 1 171 ? 22.890 -29.602 -6.199 1.00 15.79 171 LEU B N 1
ATOM 5411 C CA . LEU B 1 171 ? 23.774 -28.816 -5.358 1.00 20.45 171 LEU B CA 1
ATOM 5412 C C . LEU B 1 171 ? 24.875 -29.659 -4.748 1.00 27.33 171 LEU B C 1
ATOM 5413 O O . LEU B 1 171 ? 25.946 -29.130 -4.453 1.00 20.94 171 LEU B O 1
ATOM 5429 N N . HIS B 1 172 ? 24.629 -30.949 -4.530 1.00 19.78 172 HIS B N 1
ATOM 5430 C CA . HIS B 1 172 ? 25.629 -31.852 -3.960 1.00 27.76 172 HIS B CA 1
ATOM 5431 C C . HIS B 1 172 ? 26.497 -32.555 -5.001 1.00 29.63 172 HIS B C 1
ATOM 5432 O O . HIS B 1 172 ? 27.286 -33.427 -4.635 1.00 34.21 172 HIS B O 1
ATOM 5446 N N . ARG B 1 173 ? 26.402 -32.202 -6.272 1.00 34.60 173 ARG B N 1
ATOM 5447 C CA . ARG B 1 173 ? 27.147 -32.930 -7.286 1.00 35.28 173 ARG B CA 1
ATOM 5448 C C . ARG B 1 173 ? 28.038 -31.996 -8.076 1.00 33.10 173 ARG B C 1
ATOM 5449 O O . ARG B 1 173 ? 28.124 -30.803 -7.761 1.00 46.88 173 ARG B O 1
#

Secondary structure (DSSP, 8-state):
-EEEEEE--SSSS-HHHHHHHHHHHHHHHTT-EEEEEEGGGS-HHHHHTT-TT-HHHHHHHHHHHT-SEEEEEEE-BTTBS-HHHHHHHTTS-TTTTBT-EEEEEEEESSHHHHTTTTTTHHHHHHTTBSEEPPPEEEEGGGEEESSSS-EE-HHHHHHHHHHHHHHHHHH-/-EEEEEE--SSSS-HHHHHHHHHHHHHHHTT-EEEEEEGGGS-HHHHHTT-TT-HHHHHHHHHHHH-SEEEEEEE-BTTBS-HHHHHHHTTS-TTTTBT-EEEEEEEESSHHHHTTTTTTHHHHHHTTBSEEPPPEEEEGGGB--TTSS--B-HHHHHHHHHHHHHHHHHHT-

CATH classification: 3.40.50.360

Organism: Escherichia coli (strain K12) (NCBI:txid83333)

Radius of gyration: 20.55 Å; Cα contacts (8 Å, |Δi|>4): 737; chains: 2; bounding box: 40×46×58 Å

Sequence (345 aa):
MRVITLAGSSPRFPSRSSSLLEYAREKLNGLDVEVYHWNLQNFAPEDLLYARFDSPALKTFTTEQLQQADGLIVATPVYKAAYSGALKTLLDLLPERALQGKVVLPLATGGTVAHLLAVDALKPVLSALKAQEILHGVFADDSQVIDYHHRPQFTPNLQTRLDTALETFWQALHMRVITLAGSPRFPSRSSSLLEYAREKLNGLDVEVYHWNLQNFAPEDLLYARFDSPALKTFTEQLQQADGLIVATPVYKAAYSGALKTLLDLLPERALQGKVVLPLATGGTVAHLLAVDALKPVLSALKAQEILHGVFADDSQVIDYHHRPQFTPNLQTRLDTALETFWQALHR

Solvent-accessible surface area: 14662 Å² total; per-residue (Å²): 81,41,0,0,0,0,3,0,6,6,123,117,44,11,79,1,12,2,2,2,60,24,0,57,72,49,1,118,66,77,131,9,100,38,57,111,31,21,0,63,74,7,43,16,62,20,3,0,32,8,115,122,128,3,97,25,6,119,52,2,30,89,39,4,138,125,5,58,0,3,0,1,0,4,15,4,66,15,45,6,10,0,0,3,0,0,3,0,1,18,9,8,76,127,125,17,0,104,43,16,7,0,2,5,6,4,6,7,38,72,107,67,52,77,148,9,32,66,23,7,118,70,0,0,52,30,0,92,17,129,72,46,21,162,17,19,16,0,36,44,90,51,15,120,33,54,112,135,135,4,90,14,32,107,90,0,76,84,85,4,40,80,14,6,98,68,0,68,115,28,23,127,80,92,0,0,0,0,5,0,8,6,123,121,44,11,70,1,14,4,1,2,48,39,0,73,84,57,1,78,71,61,132,4,104,25,48,67,29,27,0,63,76,5,35,12,77,25,5,0,42,8,108,114,76,4,102,22,7,124,61,1,20,97,48,2,106,70,4,49,0,2,0,0,0,4,15,5,67,32,43,6,10,0,0,4,0,0,2,0,0,13,10,6,59,104,143,12,0,103,47,17,6,0,0,6,2,3,6,6,38,71,108,60,48,84,145,10,30,65,26,7,92,72,1,0,55,26,0,102,18,115,79,31,14,165,16,15,16,0,39,48,85,30,6,67,69,55,104,134,162,19,60,16,38,111,88,0,61,88,79,0,42,84,12,1,77,66,0,49,71,9,18,102,202

InterPro domains:
  IPR005025 NADPH-dependent FMN reductase-like domain [PF03358] (1-141)
  IPR020048 NADPH-dependent FMN reductase, SsuE [TIGR03567] (2-171)
  IPR029039 Flavoprotein-like superfamily [G3DSA:3.40.50.360] (1-174)
  IPR029039 Flavoprotein-like superfamily [SSF52218] (1-143)
  IPR051814 NAD(P)H-dependent FMN reductase [PTHR43408] (1-179)

Nearest PDB structures (foldseek):
  6dqp-assembly1_A  TM=1.006E+00  e=2.859E-36  Escherichia coli K-12
  6dqo-assembly1_A-2  TM=9.793E-01  e=5.874E-32  Escherichia coli K-12
  4pty-assembly1_D  TM=9.796E-01  e=6.620E-31  Escherichia coli K-12
  4ltd-assembly1_A  TM=9.099E-01  e=3.115E-14  EDTA-degrading bacterium BNC1
  7qw4-assembly5_E  TM=8.843E-01  e=4.458E-11  Paracoccus denitrificans PD1222